Protein AF-E4ZPR1-F1 (afdb_monomer_lite)

Structure (mmCIF, N/CA/C/O backbone):
data_AF-E4ZPR1-F1
#
_entry.id   AF-E4ZPR1-F1
#
loop_
_atom_site.group_PDB
_atom_site.id
_atom_site.type_symbol
_atom_site.label_atom_id
_atom_site.label_alt_id
_atom_site.label_comp_id
_atom_site.label_asym_id
_atom_site.label_entity_id
_atom_site.label_seq_id
_atom_site.pdbx_PDB_ins_code
_atom_site.Cartn_x
_atom_site.Cartn_y
_atom_site.Cartn_z
_atom_site.occupancy
_atom_site.B_iso_or_equiv
_atom_site.auth_seq_id
_atom_site.auth_comp_id
_atom_site.auth_asym_id
_atom_site.auth_atom_id
_atom_site.pdbx_PDB_model_num
ATOM 1 N N . MET A 1 1 ? -24.274 -11.037 11.974 1.00 48.59 1 MET A N 1
ATOM 2 C CA . MET A 1 1 ? -23.109 -10.654 11.158 1.00 48.59 1 MET A CA 1
ATOM 3 C C . MET A 1 1 ? -22.388 -11.946 10.872 1.00 48.59 1 MET A C 1
ATOM 5 O O . MET A 1 1 ? -21.916 -12.555 11.826 1.00 48.59 1 MET A O 1
ATOM 9 N N . ASP A 1 2 ? -22.411 -12.413 9.626 1.00 56.03 2 ASP A N 1
ATOM 10 C CA . ASP A 1 2 ? -21.569 -13.544 9.244 1.00 56.03 2 ASP A CA 1
ATOM 11 C C . ASP A 1 2 ? -20.119 -13.180 9.566 1.00 56.03 2 ASP A C 1
ATOM 13 O O . ASP A 1 2 ? -19.691 -12.041 9.357 1.00 56.03 2 ASP A O 1
ATOM 17 N N . ILE A 1 3 ? -19.396 -14.109 10.183 1.00 76.00 3 ILE A N 1
ATOM 18 C CA . ILE A 1 3 ? -18.006 -13.883 10.569 1.00 76.00 3 ILE A CA 1
ATOM 19 C C . ILE A 1 3 ? -17.211 -13.713 9.272 1.00 76.00 3 ILE A C 1
ATOM 21 O O . ILE A 1 3 ? -17.133 -14.641 8.475 1.00 76.00 3 ILE A O 1
ATOM 25 N N . LEU A 1 4 ? -16.636 -12.529 9.050 1.00 89.38 4 LEU A N 1
ATOM 26 C CA . LEU A 1 4 ? -15.706 -12.283 7.947 1.00 89.38 4 LEU A CA 1
ATOM 27 C C . LEU A 1 4 ? -14.458 -13.153 8.156 1.00 89.38 4 LEU A C 1
ATOM 29 O O . LEU A 1 4 ? -13.728 -12.950 9.126 1.00 89.38 4 LEU A O 1
ATOM 33 N N . THR A 1 5 ? -14.231 -14.121 7.266 1.00 91.19 5 THR A N 1
ATOM 34 C CA . THR A 1 5 ? -13.041 -14.991 7.271 1.00 91.19 5 THR A CA 1
ATOM 35 C C . THR A 1 5 ? -12.118 -14.682 6.091 1.00 91.19 5 THR A C 1
ATOM 37 O O . THR A 1 5 ? -12.513 -14.001 5.139 1.00 91.19 5 THR A O 1
ATOM 40 N N . GLU A 1 6 ? -10.877 -15.180 6.139 1.00 92.62 6 GLU A N 1
ATOM 41 C CA . GLU A 1 6 ? -9.943 -15.071 5.008 1.00 92.62 6 GLU A CA 1
ATOM 42 C C . GLU A 1 6 ? -10.470 -15.798 3.763 1.00 92.62 6 GLU A C 1
ATOM 44 O O . GLU A 1 6 ? -10.290 -15.303 2.652 1.00 92.62 6 GLU A O 1
ATOM 49 N N . GLU A 1 7 ? -11.166 -16.926 3.926 1.00 93.50 7 GLU A N 1
ATOM 50 C CA . GLU A 1 7 ? -11.774 -17.663 2.814 1.00 93.50 7 GLU A CA 1
ATOM 51 C C . GLU A 1 7 ? -12.835 -16.816 2.107 1.00 93.50 7 GLU A C 1
ATOM 53 O O . GLU A 1 7 ? -12.752 -16.631 0.895 1.00 93.50 7 GLU A O 1
ATOM 58 N N . ILE A 1 8 ? -13.762 -16.208 2.858 1.00 92.88 8 ILE A N 1
ATOM 59 C CA . ILE A 1 8 ? -14.806 -15.331 2.300 1.00 92.88 8 ILE A CA 1
ATOM 60 C C . ILE A 1 8 ? -14.182 -14.116 1.605 1.00 92.88 8 ILE A C 1
ATOM 62 O O . ILE A 1 8 ? -14.634 -13.699 0.536 1.00 92.88 8 ILE A O 1
ATOM 66 N N . LEU A 1 9 ? -13.129 -13.543 2.196 1.00 94.81 9 LEU A N 1
ATOM 67 C CA . LEU A 1 9 ? -12.386 -12.433 1.602 1.00 94.81 9 LEU A CA 1
ATOM 68 C C . LEU A 1 9 ? -11.788 -12.825 0.241 1.00 94.81 9 LEU A C 1
ATOM 70 O O . LEU A 1 9 ? -11.868 -12.060 -0.722 1.00 94.81 9 LEU A O 1
ATOM 74 N N . ILE A 1 10 ? -11.190 -14.013 0.166 1.00 96.19 10 ILE A N 1
ATOM 75 C CA . ILE A 1 10 ? -10.574 -14.553 -1.044 1.00 96.19 10 ILE A CA 1
ATOM 76 C C . ILE A 1 10 ? -11.629 -14.885 -2.108 1.00 96.19 10 ILE A C 1
ATOM 78 O O . ILE A 1 10 ? -11.446 -14.518 -3.267 1.00 96.19 10 ILE A O 1
ATOM 82 N N . GLU A 1 11 ? -12.730 -15.532 -1.730 1.00 96.31 11 GLU A N 1
ATOM 83 C CA . GLU A 1 11 ? -13.831 -15.868 -2.640 1.00 96.31 11 GLU A CA 1
ATOM 84 C C . GLU A 1 11 ? -14.460 -14.608 -3.239 1.00 96.31 11 GLU A C 1
ATOM 86 O O . GLU A 1 11 ? -14.639 -14.516 -4.455 1.00 96.31 11 GLU A O 1
ATOM 91 N N . ARG A 1 12 ? -14.722 -13.592 -2.405 1.00 96.06 12 ARG A N 1
ATOM 92 C CA . ARG A 1 12 ? -15.225 -12.294 -2.869 1.00 96.06 12 ARG A CA 1
ATOM 93 C C . ARG A 1 12 ? -14.244 -11.627 -3.827 1.00 96.06 12 ARG A C 1
ATOM 95 O O . ARG A 1 12 ? -14.665 -11.079 -4.843 1.00 96.06 12 ARG A O 1
ATOM 102 N N . PHE A 1 13 ? -12.950 -11.660 -3.512 1.00 97.06 13 PHE A N 1
ATOM 103 C CA . PHE A 1 13 ? -11.918 -11.121 -4.391 1.00 97.06 13 PHE A CA 1
ATOM 104 C C . PHE A 1 13 ? -11.925 -11.815 -5.756 1.00 97.06 13 PHE A C 1
ATOM 106 O O . PHE A 1 13 ? -11.981 -11.134 -6.776 1.00 97.06 13 PHE A O 1
ATOM 113 N N . ASP A 1 14 ? -11.916 -13.148 -5.784 1.00 96.62 14 ASP A N 1
ATOM 114 C CA . ASP A 1 14 ? -11.909 -13.917 -7.031 1.00 96.62 14 ASP A CA 1
ATOM 115 C C . ASP A 1 14 ? -13.147 -13.659 -7.875 1.00 96.62 14 ASP A C 1
ATOM 117 O O . ASP A 1 14 ? -13.037 -13.477 -9.089 1.00 96.62 14 ASP A O 1
ATOM 121 N N . GLN A 1 15 ? -14.312 -13.588 -7.231 1.00 96.19 15 GLN A N 1
ATOM 122 C CA . GLN A 1 15 ? -15.552 -13.231 -7.897 1.00 96.19 15 GLN A CA 1
ATOM 123 C C . GLN A 1 15 ? -15.416 -11.867 -8.587 1.00 96.19 15 GLN A C 1
ATOM 125 O O . GLN A 1 15 ? -15.619 -11.765 -9.796 1.00 96.19 15 GLN A O 1
ATOM 130 N N . LEU A 1 16 ? -15.007 -10.831 -7.851 1.00 94.50 16 LEU A N 1
ATOM 131 C CA . LEU A 1 16 ? -14.889 -9.473 -8.387 1.00 94.50 16 LEU A CA 1
ATOM 132 C C . LEU A 1 16 ? -13.783 -9.334 -9.444 1.00 94.50 16 LEU A C 1
ATOM 134 O O . LEU A 1 16 ? -13.902 -8.497 -10.338 1.00 94.50 16 LEU A O 1
ATOM 138 N N . VAL A 1 17 ? -12.730 -10.152 -9.390 1.00 91.81 17 VAL A N 1
ATOM 139 C CA . VAL A 1 17 ? -11.742 -10.253 -10.477 1.00 91.81 17 VAL A CA 1
ATOM 140 C C . VAL A 1 17 ? -12.362 -10.910 -11.711 1.00 91.81 17 VAL A C 1
ATOM 142 O O . VAL A 1 17 ? -12.207 -10.388 -12.814 1.00 91.81 17 VAL A O 1
ATOM 145 N N . SER A 1 18 ? -13.094 -12.018 -11.547 1.00 92.00 18 SER A N 1
ATOM 146 C CA . SER A 1 18 ? -13.726 -12.741 -12.663 1.00 92.00 18 SER A CA 1
ATOM 147 C C . SER A 1 18 ? -14.781 -11.903 -13.393 1.00 92.00 18 SER A C 1
ATOM 149 O O . SER A 1 18 ? -14.919 -11.993 -14.611 1.00 92.00 18 SER A O 1
ATOM 151 N N . GLU A 1 19 ? -15.464 -11.023 -12.661 1.00 89.38 19 GLU A N 1
ATOM 152 C CA . GLU A 1 19 ? -16.445 -10.077 -13.193 1.00 89.38 19 GLU A CA 1
ATOM 153 C C . GLU A 1 19 ? -15.795 -8.798 -13.759 1.00 89.38 19 GLU A C 1
ATOM 155 O O . GLU A 1 19 ? -16.465 -7.967 -14.371 1.00 89.38 19 GLU A O 1
ATOM 160 N N . GLY A 1 20 ? -14.479 -8.627 -13.593 1.00 82.81 20 GLY A N 1
ATOM 161 C CA . GLY A 1 20 ? -13.730 -7.467 -14.078 1.00 82.81 20 GLY A CA 1
ATOM 162 C C . GLY A 1 20 ? -13.925 -6.187 -13.263 1.00 82.81 20 GLY A C 1
ATOM 163 O O . GLY A 1 20 ? -13.551 -5.114 -13.733 1.00 82.81 20 GLY A O 1
ATOM 164 N N . VAL A 1 21 ? -14.485 -6.285 -12.055 1.00 87.38 21 VAL A N 1
ATOM 165 C CA . VAL A 1 21 ? -14.591 -5.164 -11.112 1.00 87.38 21 VAL A CA 1
ATOM 166 C C . VAL A 1 21 ? -13.200 -4.803 -10.594 1.00 87.38 21 VAL A C 1
ATOM 168 O O . VAL A 1 21 ? -12.778 -3.653 -10.713 1.00 87.38 21 VAL A O 1
ATOM 171 N N . ILE A 1 22 ? -12.465 -5.788 -10.061 1.00 89.56 22 ILE A N 1
ATOM 172 C CA . ILE A 1 22 ? -11.096 -5.605 -9.561 1.00 89.56 22 ILE A CA 1
ATOM 173 C C . ILE A 1 22 ? -10.097 -5.791 -10.698 1.00 89.56 22 ILE A C 1
ATOM 175 O O . ILE A 1 22 ? -10.089 -6.809 -11.390 1.00 89.56 22 ILE A O 1
ATOM 179 N N . ILE A 1 23 ? -9.185 -4.831 -10.828 1.00 86.12 23 ILE A N 1
ATOM 180 C CA . ILE A 1 23 ? -8.051 -4.917 -11.741 1.00 86.12 23 ILE A CA 1
ATOM 181 C C . ILE A 1 23 ? -6.940 -5.692 -11.038 1.00 86.12 23 ILE A C 1
ATOM 183 O O . ILE A 1 23 ? -6.290 -5.194 -10.115 1.00 86.12 23 ILE A O 1
ATOM 187 N N . TYR A 1 24 ? -6.735 -6.922 -11.493 1.00 87.12 24 TYR A N 1
ATOM 188 C CA . TYR A 1 24 ? -5.696 -7.831 -11.033 1.00 87.12 24 TYR A CA 1
ATOM 189 C C . TYR A 1 24 ? -5.194 -8.650 -12.222 1.00 87.12 24 TYR A C 1
ATOM 191 O O . TYR A 1 24 ? -5.977 -9.052 -13.079 1.00 87.12 24 TYR A O 1
ATOM 199 N N . GLY A 1 25 ? -3.886 -8.887 -12.295 1.00 82.00 25 GLY A N 1
ATOM 200 C CA . GLY A 1 25 ? -3.286 -9.586 -13.425 1.00 82.00 25 GLY A CA 1
ATOM 201 C C . GLY A 1 25 ? -1.960 -10.253 -13.073 1.00 82.00 25 GLY A C 1
ATOM 202 O O . GLY A 1 25 ? -1.404 -10.006 -11.999 1.00 82.00 25 GLY A O 1
ATOM 203 N N . PRO A 1 26 ? -1.447 -11.113 -13.968 1.00 81.81 26 PRO A N 1
ATOM 204 C CA . PRO A 1 26 ? -0.167 -11.773 -13.768 1.00 81.81 26 PRO A CA 1
ATOM 205 C C . PRO A 1 26 ? 0.981 -10.758 -13.750 1.00 81.81 26 PRO A C 1
ATOM 207 O O . PRO A 1 26 ? 0.931 -9.713 -14.402 1.00 81.81 26 PRO A O 1
ATOM 210 N N . HIS A 1 27 ? 2.057 -11.105 -13.044 1.00 83.25 27 HIS A N 1
ATOM 211 C CA . HIS A 1 27 ? 3.259 -10.283 -12.969 1.00 83.25 27 HIS A CA 1
ATOM 212 C C . HIS A 1 27 ? 4.537 -11.094 -13.160 1.00 83.25 27 HIS A C 1
ATOM 214 O O . HIS A 1 27 ? 4.665 -12.233 -12.708 1.00 83.25 27 HIS A O 1
ATOM 220 N N . ASP A 1 28 ? 5.531 -10.452 -13.765 1.00 78.62 28 ASP A N 1
ATOM 221 C CA . ASP A 1 28 ? 6.906 -10.942 -13.780 1.00 78.62 28 ASP A CA 1
ATOM 222 C C . ASP A 1 28 ? 7.637 -10.477 -12.519 1.00 78.62 28 ASP A C 1
ATOM 224 O O . ASP A 1 28 ? 7.356 -9.408 -11.980 1.00 78.62 28 ASP A O 1
ATOM 228 N N . THR A 1 29 ? 8.629 -11.244 -12.066 1.00 82.62 29 THR A N 1
ATOM 229 C CA . THR A 1 2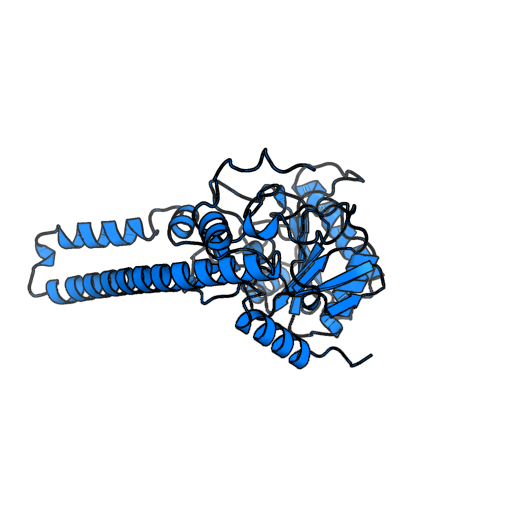9 ? 9.489 -10.860 -10.935 1.00 82.62 29 THR A CA 1
ATOM 230 C C . THR A 1 29 ? 10.942 -10.776 -11.379 1.00 82.62 29 THR A C 1
ATOM 232 O O . THR A 1 29 ? 11.463 -11.697 -12.009 1.00 82.62 29 THR A O 1
ATOM 235 N N . ILE A 1 30 ? 11.607 -9.678 -11.028 1.00 81.31 30 ILE A N 1
ATOM 236 C CA . ILE A 1 30 ? 13.024 -9.437 -11.287 1.00 81.31 30 ILE A CA 1
ATOM 237 C C . ILE A 1 30 ? 13.707 -9.144 -9.949 1.00 81.31 30 ILE A C 1
ATOM 239 O O . ILE A 1 30 ? 13.424 -8.109 -9.343 1.00 81.31 30 ILE A O 1
ATOM 243 N N . PRO A 1 31 ? 14.603 -10.020 -9.467 1.00 80.19 31 PRO A N 1
ATOM 244 C CA . PRO A 1 31 ? 15.417 -9.701 -8.304 1.00 80.19 31 PRO A CA 1
ATOM 245 C C . PRO A 1 31 ? 16.413 -8.587 -8.647 1.00 80.19 31 PRO A C 1
ATOM 247 O O . PRO A 1 31 ? 17.000 -8.585 -9.732 1.00 80.19 31 PRO A O 1
ATOM 250 N N . ILE A 1 32 ? 16.615 -7.660 -7.713 1.00 77.00 32 ILE A N 1
ATOM 251 C CA . ILE A 1 32 ? 17.613 -6.594 -7.804 1.00 77.00 32 ILE A CA 1
ATOM 252 C C . ILE A 1 32 ? 18.634 -6.756 -6.681 1.00 77.00 32 ILE A C 1
ATOM 254 O O . ILE A 1 32 ? 18.286 -6.976 -5.525 1.00 77.00 32 ILE A O 1
ATOM 258 N N . GLU A 1 33 ? 19.911 -6.622 -7.036 1.00 71.12 33 GLU A N 1
ATOM 259 C CA . GLU A 1 33 ? 20.989 -6.463 -6.064 1.00 71.12 33 GLU A CA 1
ATOM 260 C C . GLU A 1 33 ? 20.990 -5.004 -5.590 1.00 71.12 33 GLU A C 1
ATOM 262 O O . GLU A 1 33 ? 21.165 -4.088 -6.395 1.00 71.12 33 GLU A O 1
ATOM 267 N N . ALA A 1 34 ? 20.728 -4.790 -4.300 1.00 78.31 34 ALA A N 1
ATOM 268 C CA . ALA A 1 34 ? 20.630 -3.468 -3.692 1.00 78.31 34 ALA A CA 1
ATOM 269 C C . ALA A 1 34 ? 21.562 -3.353 -2.477 1.00 78.31 34 ALA A C 1
ATOM 271 O O . ALA A 1 34 ? 21.112 -3.147 -1.350 1.00 78.31 34 ALA A O 1
ATOM 272 N N . ARG A 1 35 ? 22.875 -3.506 -2.697 1.00 77.75 35 ARG A N 1
ATOM 273 C CA . ARG A 1 35 ? 23.908 -3.496 -1.641 1.00 77.75 35 ARG A CA 1
ATOM 274 C C . ARG A 1 35 ? 23.603 -4.506 -0.528 1.00 77.75 35 ARG A C 1
ATOM 276 O O . ARG A 1 35 ? 23.697 -4.193 0.657 1.00 77.75 35 ARG A O 1
ATOM 283 N N . GLY A 1 36 ? 23.182 -5.704 -0.926 1.00 80.56 36 GLY A N 1
ATOM 284 C CA . GLY A 1 36 ? 22.772 -6.779 -0.017 1.00 80.56 36 GLY A CA 1
ATOM 285 C C . GLY A 1 36 ? 21.367 -6.652 0.589 1.00 80.56 36 GLY A C 1
ATOM 286 O O . GLY A 1 36 ? 20.955 -7.559 1.307 1.00 80.56 36 GLY A O 1
ATOM 287 N N . TYR A 1 37 ? 20.609 -5.587 0.304 1.00 90.25 37 TYR A N 1
ATOM 288 C CA . TYR A 1 37 ? 19.206 -5.490 0.714 1.00 90.25 37 TYR A CA 1
ATOM 289 C C . TYR A 1 37 ? 18.302 -6.320 -0.220 1.00 90.25 37 TYR A C 1
ATOM 291 O O . TYR A 1 37 ? 18.397 -6.150 -1.441 1.00 90.25 37 TYR A O 1
ATOM 299 N N . PRO A 1 38 ? 17.414 -7.195 0.298 1.00 91.81 38 PRO A N 1
ATOM 300 C CA . PRO A 1 38 ? 16.491 -7.963 -0.535 1.00 91.81 38 PRO A CA 1
ATOM 301 C C . PRO A 1 38 ? 15.484 -7.046 -1.233 1.00 91.81 38 PRO A C 1
ATOM 303 O O . PRO A 1 38 ? 14.599 -6.474 -0.596 1.00 91.81 38 PRO A O 1
ATOM 306 N N . LEU A 1 39 ? 15.617 -6.906 -2.551 1.00 89.75 39 LEU A N 1
ATOM 307 C CA . LEU A 1 39 ? 14.732 -6.089 -3.371 1.00 89.75 39 LEU A CA 1
ATOM 308 C C . LEU A 1 39 ? 14.273 -6.872 -4.599 1.00 89.75 39 LEU A C 1
ATOM 310 O O . LEU A 1 39 ? 15.067 -7.489 -5.311 1.00 89.75 39 LEU A O 1
ATOM 314 N N . THR A 1 40 ? 12.979 -6.800 -4.883 1.00 89.88 40 THR A N 1
ATOM 315 C CA . THR A 1 40 ? 12.386 -7.319 -6.113 1.00 89.88 40 THR A CA 1
ATOM 316 C C . THR A 1 40 ? 11.593 -6.229 -6.813 1.00 89.88 40 THR A C 1
ATOM 318 O O . THR A 1 40 ? 10.867 -5.465 -6.174 1.00 89.88 40 THR A O 1
ATOM 321 N N . LEU A 1 41 ? 11.722 -6.174 -8.138 1.00 87.19 41 LEU A N 1
ATOM 322 C CA . LEU A 1 41 ? 10.772 -5.475 -8.990 1.00 87.19 41 LEU A CA 1
ATOM 323 C C . LEU A 1 41 ? 9.757 -6.478 -9.513 1.00 87.19 41 LEU A C 1
ATOM 325 O O . LEU A 1 41 ? 10.122 -7.505 -10.090 1.00 87.19 41 LEU A O 1
ATOM 329 N N . ARG A 1 42 ? 8.483 -6.158 -9.350 1.00 87.50 42 ARG A N 1
ATOM 330 C CA . ARG A 1 42 ? 7.380 -6.891 -9.948 1.00 87.50 42 ARG A CA 1
ATOM 331 C C . ARG A 1 42 ? 6.773 -6.059 -11.055 1.00 87.50 42 ARG A C 1
ATOM 333 O O . ARG A 1 42 ? 6.334 -4.936 -10.823 1.00 87.50 42 ARG A O 1
ATOM 340 N N . ILE A 1 43 ? 6.778 -6.605 -12.261 1.00 81.44 43 ILE A N 1
ATOM 341 C CA . ILE A 1 43 ? 6.206 -5.941 -13.425 1.00 81.44 43 ILE A CA 1
ATOM 342 C C . ILE A 1 43 ? 4.788 -6.459 -13.575 1.00 81.44 43 ILE A C 1
ATOM 344 O O . ILE A 1 43 ? 4.601 -7.618 -13.938 1.00 81.44 43 ILE A O 1
ATOM 348 N N . CYS A 1 44 ? 3.816 -5.607 -13.283 1.00 82.44 44 CYS A N 1
ATOM 349 C CA . CYS A 1 44 ? 2.399 -5.900 -13.411 1.00 82.44 44 CYS A CA 1
ATOM 350 C C . CYS A 1 44 ? 1.788 -4.921 -14.419 1.00 82.44 44 CYS A C 1
ATOM 352 O O . CYS A 1 44 ? 1.467 -3.792 -14.042 1.00 82.44 44 CYS A O 1
ATOM 354 N N . PRO A 1 45 ? 1.622 -5.329 -15.691 1.00 73.25 45 PRO A N 1
ATOM 355 C CA . PRO A 1 45 ? 1.007 -4.493 -16.721 1.00 73.25 45 PRO A CA 1
ATOM 356 C C . PRO A 1 45 ? -0.384 -3.977 -16.340 1.00 73.25 45 PRO A C 1
ATOM 358 O O . PRO A 1 45 ? -0.747 -2.874 -16.734 1.00 73.25 45 PRO A O 1
ATOM 361 N N . ALA A 1 46 ? -1.115 -4.707 -15.485 1.00 73.44 46 ALA A N 1
ATOM 362 C CA . ALA A 1 46 ? -2.411 -4.283 -14.951 1.00 73.44 46 ALA A CA 1
ATOM 363 C C . ALA A 1 46 ? -2.388 -2.994 -14.149 1.00 73.44 46 ALA A C 1
ATOM 365 O O . ALA A 1 46 ? -3.422 -2.361 -13.969 1.00 73.44 46 ALA A O 1
ATOM 366 N N . LEU A 1 47 ? -1.209 -2.556 -13.727 1.00 71.19 47 LEU A N 1
ATOM 367 C CA . LEU A 1 47 ? -1.072 -1.262 -13.101 1.00 71.19 47 LEU A CA 1
ATOM 368 C C . LEU A 1 47 ? -1.115 -0.103 -14.093 1.00 71.19 47 LEU A C 1
ATOM 370 O O . LEU A 1 47 ? -1.397 0.991 -13.640 1.00 71.19 47 LEU A O 1
ATOM 374 N N . ALA A 1 48 ? -0.917 -0.304 -15.400 1.00 69.62 48 ALA A N 1
ATOM 375 C CA . ALA A 1 48 ? -0.935 0.789 -16.379 1.00 69.62 48 ALA A CA 1
ATOM 376 C C . ALA A 1 48 ? -2.283 1.537 -16.441 1.00 69.62 48 ALA A C 1
ATOM 378 O O . ALA A 1 48 ? -2.320 2.714 -16.781 1.00 69.62 48 ALA A O 1
ATOM 379 N N . THR A 1 49 ? -3.390 0.879 -16.081 1.00 66.94 49 THR A N 1
ATOM 380 C CA . THR A 1 49 ? -4.726 1.500 -15.994 1.00 66.94 49 THR A CA 1
ATOM 381 C C . THR A 1 49 ? -4.934 2.308 -14.716 1.00 66.94 49 THR A C 1
ATOM 383 O O . THR A 1 49 ? -5.939 3.015 -14.576 1.00 66.94 49 THR A O 1
ATOM 386 N N . LYS A 1 50 ? -4.007 2.201 -13.757 1.00 68.00 50 LYS A N 1
ATOM 387 C CA . LYS A 1 50 ? -4.062 2.919 -12.493 1.00 68.00 50 LYS A CA 1
ATOM 388 C C . LYS A 1 50 ? -3.595 4.362 -12.696 1.00 68.00 50 LYS A C 1
ATOM 390 O O . LYS A 1 50 ? -2.496 4.585 -13.196 1.00 68.00 50 LYS A O 1
ATOM 395 N N . PRO A 1 51 ? -4.331 5.358 -12.179 1.00 66.50 51 PRO A N 1
ATOM 396 C CA . PRO A 1 51 ? -3.804 6.712 -12.078 1.00 66.50 51 PRO A CA 1
ATOM 397 C C . PRO A 1 51 ? -2.668 6.725 -11.049 1.00 66.50 51 PRO A C 1
ATOM 399 O O . PRO A 1 51 ? -2.885 6.496 -9.855 1.00 66.50 51 PRO A O 1
ATOM 402 N N . HIS A 1 52 ? -1.438 6.901 -11.527 1.00 58.44 52 HIS A N 1
ATOM 403 C CA . HIS A 1 52 ? -0.225 6.670 -10.739 1.00 58.44 52 HIS A CA 1
ATOM 404 C C . HIS A 1 52 ? 0.218 7.858 -9.878 1.00 58.44 52 HIS A C 1
ATOM 406 O O . HIS A 1 52 ? 1.033 7.669 -8.973 1.00 58.44 52 HIS A O 1
ATOM 412 N N . THR A 1 53 ? -0.304 9.055 -10.135 1.00 60.88 53 THR A N 1
ATOM 413 C CA . THR A 1 53 ? 0.036 10.287 -9.414 1.00 60.88 53 THR A CA 1
ATOM 414 C C . THR A 1 53 ? -1.182 10.875 -8.709 1.00 60.88 53 THR A C 1
ATOM 416 O O . THR A 1 53 ? -2.332 10.609 -9.069 1.00 60.88 53 THR A O 1
ATOM 419 N N . ILE A 1 54 ? -0.934 11.685 -7.679 1.00 57.25 54 ILE A N 1
ATOM 420 C CA . ILE A 1 54 ? -1.991 12.446 -7.010 1.00 57.25 54 ILE A CA 1
ATOM 421 C C . ILE A 1 54 ? -2.635 13.388 -8.029 1.00 57.25 54 ILE A C 1
ATOM 423 O O . ILE A 1 54 ? -1.947 14.034 -8.815 1.00 57.25 54 ILE A O 1
ATOM 427 N N . GLY A 1 55 ? -3.965 13.438 -8.031 1.00 56.59 55 GLY A N 1
ATOM 428 C CA . GLY A 1 55 ? -4.730 14.228 -8.995 1.00 56.59 55 GLY A CA 1
ATOM 429 C C . GLY A 1 55 ? -4.873 13.578 -10.372 1.00 56.59 55 GLY A C 1
ATOM 430 O O . GLY A 1 55 ? -5.754 13.992 -11.122 1.00 56.59 55 GLY A O 1
ATOM 431 N N . ALA A 1 56 ? -4.111 12.523 -10.695 1.00 59.62 56 ALA A N 1
ATOM 432 C CA . ALA A 1 56 ? -4.387 11.750 -11.897 1.00 59.62 56 ALA A CA 1
ATOM 433 C C . ALA A 1 56 ? -5.737 11.040 -11.762 1.00 59.62 56 ALA A C 1
ATOM 435 O O . ALA A 1 56 ? -6.080 10.428 -10.735 1.00 59.62 56 ALA A O 1
ATOM 436 N N . SER A 1 57 ? -6.495 11.109 -12.844 1.00 59.66 57 SER A N 1
ATOM 437 C CA . SER A 1 57 ? -7.783 10.457 -12.997 1.00 59.66 57 SER A CA 1
ATOM 438 C C . SER A 1 57 ? -7.707 9.515 -14.191 1.00 59.66 57 SER A C 1
ATOM 440 O O . SER A 1 57 ? -6.880 9.700 -15.075 1.00 59.66 57 SER A O 1
ATOM 442 N N . ASN A 1 58 ? -8.526 8.472 -14.178 1.00 64.12 58 ASN A N 1
ATOM 443 C CA . ASN A 1 58 ? -8.748 7.646 -15.354 1.00 64.12 58 ASN A CA 1
ATOM 444 C C . ASN A 1 58 ? -10.198 7.931 -15.786 1.00 64.12 58 ASN A C 1
ATOM 446 O O . ASN A 1 58 ? -11.088 7.780 -14.935 1.00 64.12 58 ASN A O 1
ATOM 450 N N . PRO A 1 59 ? -10.432 8.380 -17.036 1.00 64.44 59 PRO A N 1
ATOM 451 C CA . PRO A 1 59 ? -11.760 8.738 -17.539 1.00 64.44 59 PRO A CA 1
ATOM 452 C C . PRO A 1 59 ? -12.827 7.668 -17.283 1.00 64.44 59 PRO A C 1
ATOM 454 O O . PRO A 1 59 ? -13.967 8.002 -16.962 1.00 64.44 59 PRO A O 1
ATOM 457 N N . ALA A 1 60 ? -12.442 6.385 -17.290 1.00 64.44 60 ALA A N 1
ATOM 458 C CA . ALA A 1 60 ? -13.339 5.261 -17.018 1.00 64.44 60 ALA A CA 1
ATOM 459 C C . ALA A 1 60 ? -14.029 5.329 -15.641 1.00 64.44 60 ALA A C 1
ATOM 461 O O . ALA A 1 60 ? -15.073 4.713 -15.445 1.00 64.44 60 ALA A O 1
ATOM 462 N N . PHE A 1 61 ? -13.476 6.086 -14.686 1.00 67.44 61 PHE A N 1
ATOM 463 C CA . PHE A 1 61 ? -14.014 6.216 -13.329 1.00 67.44 61 PHE A CA 1
ATOM 464 C C . PHE A 1 61 ? -14.592 7.600 -13.021 1.00 67.44 61 PHE A C 1
ATOM 466 O O . PHE A 1 61 ? -15.037 7.822 -11.900 1.00 67.44 61 PHE A O 1
ATOM 473 N N . HIS A 1 62 ? -14.622 8.545 -13.968 1.00 68.94 62 HIS A N 1
ATOM 474 C CA . HIS A 1 62 ? -15.145 9.899 -13.702 1.00 68.94 62 HIS A CA 1
ATOM 475 C C . HIS A 1 62 ? -16.619 9.906 -13.295 1.00 68.94 62 HIS A C 1
ATOM 477 O O . HIS A 1 62 ? -17.035 10.746 -12.502 1.00 68.94 62 HIS A O 1
ATOM 483 N N . HIS A 1 63 ? -17.389 8.950 -13.809 1.00 70.56 63 HIS A N 1
ATOM 484 C CA . HIS A 1 63 ? -18.798 8.767 -13.469 1.00 70.56 63 HIS A CA 1
ATOM 485 C C . HIS A 1 63 ? -19.014 7.843 -12.262 1.00 70.56 63 HIS A C 1
ATOM 487 O O . HIS A 1 63 ? -20.143 7.697 -11.800 1.00 70.56 63 HIS A O 1
ATOM 493 N N . ALA A 1 64 ? -17.954 7.218 -11.738 1.00 78.62 64 ALA A N 1
ATOM 494 C CA . ALA A 1 64 ? -18.061 6.334 -10.588 1.00 78.62 64 ALA A CA 1
ATOM 495 C C . ALA A 1 64 ? -18.340 7.141 -9.318 1.00 78.62 64 ALA A C 1
ATOM 497 O O . ALA A 1 64 ? -17.835 8.256 -9.136 1.00 78.62 64 ALA A O 1
ATOM 498 N N . ARG A 1 65 ? -19.099 6.549 -8.389 1.00 87.69 65 ARG A N 1
ATOM 499 C CA . ARG A 1 65 ? -19.324 7.152 -7.075 1.00 87.69 65 ARG A CA 1
ATOM 500 C C . ARG A 1 65 ? -17.976 7.386 -6.391 1.00 87.69 65 ARG A C 1
ATOM 502 O O . ARG A 1 65 ? -17.123 6.500 -6.329 1.00 87.69 65 ARG A O 1
ATOM 509 N N . LYS A 1 66 ? -17.776 8.579 -5.835 1.00 90.19 66 LYS A N 1
ATOM 510 C CA . LYS A 1 66 ? -16.663 8.827 -4.910 1.00 90.19 66 LYS A CA 1
ATOM 511 C C . LYS A 1 66 ? -16.922 8.136 -3.579 1.00 90.19 66 LYS A C 1
ATOM 513 O O . LYS A 1 66 ? -18.066 8.059 -3.136 1.00 90.19 66 LYS A O 1
ATOM 518 N N . TRP A 1 67 ? -15.861 7.719 -2.892 1.00 93.19 67 TRP A N 1
ATOM 519 C CA . TRP A 1 67 ? -15.986 7.082 -1.575 1.00 93.19 67 TRP A CA 1
ATOM 520 C C . TRP A 1 67 ? -16.757 7.954 -0.573 1.00 93.19 67 TRP A C 1
ATOM 522 O O . TRP A 1 67 ? -17.588 7.466 0.185 1.00 93.19 67 TRP A O 1
ATOM 532 N N . GLY A 1 68 ? -16.539 9.268 -0.650 1.00 93.88 68 GLY A N 1
ATOM 533 C CA . GLY A 1 68 ? -17.303 10.297 0.046 1.00 93.88 68 GLY A CA 1
ATOM 534 C C . GLY A 1 68 ? -17.046 11.681 -0.564 1.00 93.88 68 GLY A C 1
ATOM 535 O O . GLY A 1 68 ? -16.204 11.806 -1.460 1.00 93.88 68 GLY A O 1
ATOM 536 N N . PRO A 1 69 ? -17.739 12.731 -0.093 1.00 93.44 69 PRO A N 1
ATOM 537 C CA . PRO A 1 69 ? -17.684 14.072 -0.686 1.00 93.44 69 PRO A CA 1
ATOM 538 C C . PRO A 1 69 ? -16.278 14.691 -0.693 1.00 93.44 69 PRO A C 1
ATOM 540 O O . PRO A 1 69 ? -15.933 15.415 -1.624 1.00 93.44 69 PRO A O 1
ATOM 543 N N . GLY A 1 70 ? -15.446 14.378 0.303 1.00 94.31 70 GLY A N 1
ATOM 544 C CA . GLY A 1 70 ? -14.068 14.859 0.398 1.00 94.31 70 GLY A CA 1
ATOM 545 C C . GLY A 1 70 ? -13.026 13.956 -0.265 1.00 94.31 70 GLY A C 1
ATOM 546 O O . GLY A 1 70 ? -11.833 14.249 -0.147 1.00 94.31 70 GLY A O 1
ATOM 547 N N . SER A 1 71 ? -13.446 12.861 -0.912 1.00 94.56 71 SER A N 1
ATOM 548 C CA . SER A 1 71 ? -12.557 11.792 -1.369 1.00 94.56 71 SER A CA 1
ATOM 549 C C . SER A 1 71 ? -12.083 11.955 -2.817 1.00 94.56 71 SER A C 1
ATOM 551 O O . SER A 1 71 ? -12.829 12.380 -3.702 1.00 94.56 71 SER A O 1
ATOM 553 N N . ASP A 1 72 ? -10.842 11.543 -3.072 1.00 90.62 72 ASP A N 1
ATOM 554 C CA . ASP A 1 72 ? -10.275 11.297 -4.403 1.00 90.62 72 ASP A CA 1
ATOM 555 C C . ASP A 1 72 ? -10.237 9.798 -4.767 1.00 90.62 72 ASP A C 1
ATOM 557 O O . ASP A 1 72 ? -9.688 9.419 -5.803 1.00 90.62 72 ASP A O 1
ATOM 561 N N . LEU A 1 73 ? -10.809 8.942 -3.914 1.00 91.00 73 LEU A N 1
ATOM 562 C CA . LEU A 1 73 ? -11.017 7.522 -4.176 1.00 91.00 73 LEU A CA 1
ATOM 563 C C . LEU A 1 73 ? -12.385 7.298 -4.824 1.00 91.00 73 LEU A C 1
ATOM 565 O O . LEU A 1 73 ? -13.390 7.880 -4.409 1.00 91.00 73 LEU A O 1
ATOM 569 N N . PHE A 1 74 ? -12.417 6.400 -5.804 1.00 88.12 74 PHE A N 1
ATOM 570 C CA . PHE A 1 74 ? -13.642 5.932 -6.445 1.00 88.12 74 PHE A CA 1
ATOM 571 C C . PHE A 1 74 ? -14.070 4.588 -5.852 1.00 88.12 74 PHE A C 1
ATOM 573 O O . PHE A 1 74 ? -13.227 3.739 -5.558 1.00 88.12 74 PHE A O 1
ATOM 580 N N . CYS A 1 75 ? -15.378 4.403 -5.711 1.00 90.31 75 CYS A N 1
ATOM 581 C CA . CYS A 1 75 ? -16.039 3.153 -5.367 1.00 90.31 75 CYS A CA 1
ATOM 582 C C . CYS A 1 75 ? -17.006 2.819 -6.518 1.00 90.31 75 CYS A C 1
ATOM 584 O O . CYS A 1 75 ? -18.178 3.186 -6.460 1.00 90.31 75 CYS A O 1
ATOM 586 N N . PRO A 1 76 ? -16.511 2.230 -7.623 1.00 87.00 76 PRO A N 1
ATOM 587 C CA . PRO A 1 76 ? -17.351 1.927 -8.784 1.00 87.00 76 PRO A CA 1
ATOM 588 C C . PRO A 1 76 ? -18.356 0.798 -8.521 1.00 87.00 76 PRO A C 1
ATOM 590 O O . PRO A 1 76 ? -19.313 0.662 -9.271 1.00 87.00 76 PRO A O 1
ATOM 593 N N . ASP A 1 77 ? -18.139 -0.005 -7.477 1.00 90.81 77 ASP A N 1
ATOM 594 C CA . ASP A 1 77 ? -19.000 -1.121 -7.100 1.00 90.81 77 ASP A CA 1
ATOM 595 C C . ASP A 1 77 ? -19.019 -1.258 -5.569 1.00 90.81 77 ASP A C 1
ATOM 597 O O . ASP A 1 77 ? -17.971 -1.449 -4.947 1.00 90.81 77 ASP A O 1
ATOM 601 N N . GLU A 1 78 ? -20.204 -1.173 -4.958 1.00 92.50 78 GLU A N 1
ATOM 602 C CA . GLU A 1 78 ? -20.376 -1.261 -3.497 1.00 92.50 78 GLU A CA 1
ATOM 603 C C . GLU A 1 78 ? -19.916 -2.610 -2.929 1.00 92.50 78 GLU A C 1
ATOM 605 O O . GLU A 1 78 ? -19.562 -2.701 -1.757 1.00 92.50 78 GLU A O 1
ATOM 610 N N . ARG A 1 79 ? -19.841 -3.664 -3.756 1.00 94.81 79 ARG A N 1
ATOM 611 C CA . ARG A 1 79 ? -19.354 -4.990 -3.341 1.00 94.81 79 ARG A CA 1
ATOM 612 C C . ARG A 1 79 ? -17.864 -4.999 -3.004 1.00 94.81 79 ARG A C 1
ATOM 614 O O . ARG A 1 79 ? -17.385 -5.988 -2.451 1.00 94.81 79 ARG A O 1
ATOM 621 N N . LEU A 1 80 ? -17.133 -3.928 -3.328 1.00 95.75 80 LEU A N 1
ATOM 622 C CA . LEU A 1 80 ? -15.768 -3.715 -2.851 1.00 95.75 80 LEU A CA 1
ATOM 623 C C . LEU A 1 80 ? -15.724 -3.512 -1.333 1.00 95.75 80 LEU A C 1
ATOM 625 O O . LEU A 1 80 ? -14.727 -3.887 -0.719 1.00 95.75 80 LEU A O 1
ATOM 629 N N . ILE A 1 81 ? -16.770 -2.935 -0.734 1.00 96.69 81 ILE A N 1
ATOM 630 C CA . ILE A 1 81 ? -16.861 -2.678 0.705 1.00 96.69 81 ILE A CA 1
ATOM 631 C C . ILE A 1 81 ? -17.393 -3.934 1.394 1.00 96.69 81 ILE A C 1
ATOM 633 O O . ILE A 1 81 ? -18.493 -4.404 1.116 1.00 96.69 81 ILE A O 1
ATOM 637 N N . LEU A 1 82 ? -16.600 -4.488 2.308 1.00 96.00 82 LEU A N 1
ATOM 638 C CA . LEU A 1 82 ? -16.946 -5.703 3.045 1.00 96.00 82 LEU A CA 1
ATOM 639 C C . LEU A 1 82 ? -17.747 -5.376 4.303 1.00 96.00 82 LEU A C 1
ATOM 641 O O . LEU A 1 82 ? -18.701 -6.073 4.636 1.00 96.00 82 LEU A O 1
ATOM 645 N N . THR A 1 83 ? -17.323 -4.338 5.023 1.00 96.56 83 THR A N 1
ATOM 646 C CA . THR A 1 83 ? -17.963 -3.827 6.240 1.00 96.56 83 THR A CA 1
ATOM 647 C C . THR A 1 83 ? -17.298 -2.508 6.652 1.00 96.56 83 THR A C 1
ATOM 649 O O . THR A 1 83 ? -16.297 -2.108 6.059 1.00 96.56 83 THR A O 1
ATOM 652 N N . THR A 1 84 ? -17.793 -1.868 7.709 1.00 97.38 84 THR A N 1
ATOM 653 C CA . THR A 1 84 ? -17.125 -0.747 8.382 1.00 97.38 84 THR A CA 1
ATOM 654 C C . THR A 1 84 ? -16.564 -1.224 9.724 1.00 97.38 84 THR A C 1
ATOM 656 O O . THR A 1 84 ? -17.301 -1.729 10.571 1.00 97.38 84 THR A O 1
ATOM 659 N N . LEU A 1 85 ? -15.259 -1.054 9.938 1.00 97.00 85 LEU A N 1
ATOM 660 C CA . LEU A 1 85 ? -14.570 -1.396 11.183 1.00 97.00 85 LEU A CA 1
ATOM 661 C C . LEU A 1 85 ? -14.606 -0.213 12.151 1.00 97.00 85 LEU A C 1
ATOM 663 O O . LEU A 1 85 ? -14.290 0.921 11.781 1.00 97.00 85 LEU A O 1
ATOM 667 N N . ASN A 1 86 ? -15.011 -0.483 13.395 1.00 93.06 86 ASN A N 1
ATOM 668 C CA . ASN A 1 86 ? -15.122 0.492 14.490 1.00 93.06 86 ASN A CA 1
ATOM 669 C C . ASN A 1 86 ? -15.904 1.781 14.154 1.00 93.06 86 ASN A C 1
ATOM 671 O O . ASN A 1 86 ? -15.754 2.786 14.840 1.00 93.06 86 ASN A O 1
ATOM 675 N N . GLY A 1 87 ? -16.723 1.784 13.096 1.00 96.44 87 GLY A N 1
ATOM 676 C CA . GLY A 1 87 ? -17.426 2.977 12.606 1.00 96.44 87 GLY A CA 1
ATOM 677 C C . GLY A 1 87 ? -16.528 4.049 11.964 1.00 96.44 87 GLY A C 1
ATOM 678 O O . GLY A 1 87 ? -17.034 5.097 11.562 1.00 96.44 87 GLY A O 1
ATOM 679 N N . THR A 1 88 ? -15.217 3.816 11.848 1.00 98.12 88 THR A N 1
ATOM 680 C CA . THR A 1 88 ? -14.242 4.844 11.437 1.00 98.12 88 THR A CA 1
ATOM 681 C C . THR A 1 88 ? -13.566 4.564 10.106 1.00 98.12 88 THR A C 1
ATOM 683 O O . THR A 1 88 ? -13.091 5.505 9.470 1.00 98.12 88 THR A O 1
ATOM 686 N N . HIS A 1 89 ? -13.532 3.305 9.666 1.00 98.69 89 HIS A N 1
ATOM 687 C CA . HIS A 1 89 ? -12.906 2.901 8.410 1.00 98.69 89 HIS A CA 1
ATOM 688 C C . HIS A 1 89 ? -13.763 1.882 7.677 1.00 98.69 89 HIS A C 1
ATOM 690 O O . HIS A 1 89 ? -14.240 0.926 8.284 1.00 98.69 89 HIS A O 1
ATOM 696 N N . ASP A 1 90 ? -13.895 2.034 6.366 1.00 98.44 90 ASP A N 1
ATOM 697 C CA . ASP A 1 90 ? -14.456 0.968 5.541 1.00 98.44 90 ASP A CA 1
ATOM 698 C C . ASP A 1 90 ? -13.376 -0.081 5.293 1.00 98.44 90 ASP A C 1
ATOM 700 O O . ASP A 1 90 ? -12.277 0.247 4.868 1.00 98.44 90 ASP A O 1
ATOM 704 N N . LEU A 1 91 ? -13.661 -1.353 5.551 1.00 98.25 91 LEU A N 1
ATOM 705 C CA . LEU A 1 91 ? -12.812 -2.461 5.135 1.00 98.25 91 LEU A CA 1
ATOM 706 C C . LEU A 1 91 ? -13.214 -2.853 3.715 1.00 98.25 91 LEU A C 1
ATOM 708 O O . LEU A 1 91 ? -14.305 -3.385 3.510 1.00 98.25 91 LEU A O 1
ATOM 712 N N . ALA A 1 92 ? -12.335 -2.618 2.743 1.00 98.00 92 ALA A N 1
ATOM 713 C CA . ALA A 1 92 ? -12.631 -2.875 1.342 1.00 98.00 92 ALA A CA 1
ATOM 714 C C . ALA A 1 92 ? -11.517 -3.625 0.604 1.00 98.00 92 ALA A C 1
ATOM 716 O O . ALA A 1 92 ? -10.344 -3.606 0.987 1.00 98.00 92 ALA A O 1
ATOM 717 N N . LEU A 1 93 ? -11.890 -4.265 -0.503 1.00 97.94 93 LEU A N 1
ATOM 718 C CA . LEU A 1 93 ? -10.955 -4.760 -1.505 1.00 97.94 93 LEU A CA 1
ATOM 719 C C . LEU A 1 93 ? -10.450 -3.590 -2.354 1.00 97.94 93 LEU A C 1
ATOM 721 O O . LEU A 1 93 ? -11.211 -2.723 -2.781 1.00 97.94 93 LEU A O 1
ATOM 725 N N . ASN A 1 94 ? -9.144 -3.551 -2.602 1.00 96.06 94 ASN A N 1
ATOM 726 C CA . ASN A 1 94 ? -8.546 -2.509 -3.422 1.00 96.06 94 ASN A CA 1
ATOM 727 C C . ASN A 1 94 ? -8.940 -2.692 -4.900 1.00 96.06 94 ASN A C 1
ATOM 729 O O . ASN A 1 94 ? -8.910 -3.794 -5.437 1.00 96.06 94 ASN A O 1
ATOM 733 N N . LEU A 1 95 ? -9.247 -1.598 -5.594 1.00 91.25 95 LEU A N 1
ATOM 734 C CA . LEU A 1 95 ? -9.633 -1.643 -7.007 1.00 91.25 95 LEU A CA 1
ATOM 735 C C . LEU A 1 95 ? -8.470 -2.058 -7.926 1.00 91.25 95 LEU A C 1
ATOM 737 O O . LEU A 1 95 ? -8.668 -2.801 -8.881 1.00 91.25 95 LEU A O 1
ATOM 741 N N . PHE A 1 96 ? -7.252 -1.597 -7.621 1.00 88.50 96 PHE A N 1
ATOM 742 C CA . PHE A 1 96 ? -6.036 -1.882 -8.398 1.00 88.50 96 PHE A CA 1
ATOM 743 C C . PHE A 1 96 ? -5.101 -2.789 -7.601 1.00 88.50 96 PHE A C 1
ATOM 745 O O . PHE A 1 96 ? -4.167 -2.306 -6.947 1.00 88.50 96 PHE A O 1
ATOM 752 N N . CYS A 1 97 ? -5.387 -4.088 -7.603 1.00 90.50 97 CYS A N 1
ATOM 753 C CA . CYS A 1 97 ? -4.708 -5.061 -6.761 1.00 90.50 97 CYS A CA 1
ATOM 754 C C . CYS A 1 97 ? -3.383 -5.532 -7.357 1.00 90.50 97 CYS A C 1
ATOM 756 O O . CYS A 1 97 ? -3.295 -5.913 -8.521 1.00 90.50 97 CYS A O 1
ATOM 758 N N . VAL A 1 98 ? -2.352 -5.582 -6.513 1.00 86.56 98 VAL A N 1
ATOM 759 C CA . VAL A 1 98 ? -1.079 -6.240 -6.844 1.00 86.56 98 VAL A CA 1
ATOM 760 C C . VAL A 1 98 ? -0.931 -7.611 -6.192 1.00 86.56 98 VAL A C 1
ATOM 762 O O . VAL A 1 98 ? -0.204 -8.467 -6.686 1.00 86.56 98 VAL A O 1
ATOM 765 N N . LYS A 1 99 ? -1.653 -7.862 -5.098 1.00 92.25 99 LYS A N 1
ATOM 766 C CA . LYS A 1 99 ? -1.716 -9.172 -4.448 1.00 92.25 99 LYS A CA 1
ATOM 767 C C . LYS A 1 99 ? -3.161 -9.628 -4.313 1.00 92.25 99 LYS A C 1
ATOM 769 O O . LYS A 1 99 ? -4.072 -8.809 -4.267 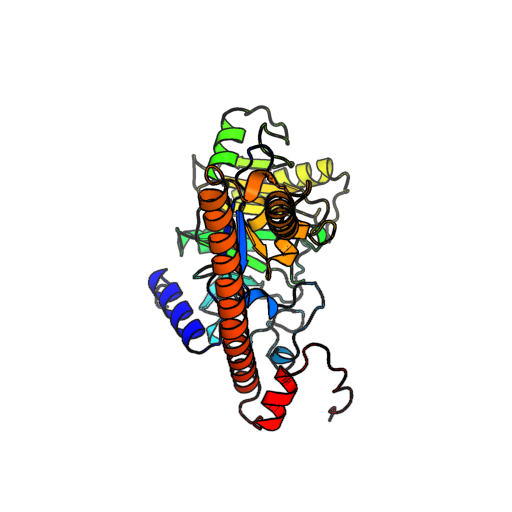1.00 92.25 99 LYS A O 1
ATOM 774 N N . ARG A 1 100 ? -3.327 -10.947 -4.249 1.00 94.69 100 ARG A N 1
ATOM 775 C CA . ARG A 1 100 ? -4.593 -11.633 -4.009 1.00 94.69 100 ARG A CA 1
ATOM 776 C C . ARG A 1 100 ? -4.696 -12.023 -2.527 1.00 94.69 100 ARG A C 1
ATOM 778 O O . ARG A 1 100 ? -3.932 -12.899 -2.117 1.00 94.69 100 ARG A O 1
ATOM 785 N N . PRO A 1 101 ? -5.629 -11.444 -1.755 1.00 96.00 101 PRO A N 1
ATOM 786 C CA . PRO A 1 101 ? -6.303 -10.161 -1.990 1.00 96.00 101 PRO A CA 1
ATOM 787 C C . PRO A 1 101 ? -5.392 -8.979 -1.603 1.00 96.00 101 PRO A C 1
ATOM 789 O O . PRO A 1 101 ? -4.339 -9.169 -1.000 1.00 96.00 101 PRO A O 1
ATOM 792 N N . GLN A 1 102 ? -5.789 -7.747 -1.919 1.00 97.12 102 GLN A N 1
ATOM 793 C CA . GLN A 1 102 ? -5.203 -6.535 -1.340 1.00 97.12 102 GLN A CA 1
ATOM 794 C C . GLN A 1 102 ? -6.327 -5.683 -0.761 1.00 97.12 102 GLN A C 1
ATOM 796 O O . GLN A 1 102 ? -7.323 -5.426 -1.434 1.00 97.12 102 GLN A O 1
ATOM 801 N N . LEU A 1 103 ? -6.139 -5.224 0.473 1.00 98.38 103 LEU A N 1
ATOM 802 C CA . LEU A 1 103 ? -7.112 -4.411 1.191 1.00 98.38 103 LEU A CA 1
ATOM 803 C C . LEU A 1 103 ? -6.821 -2.919 1.034 1.00 98.38 103 LEU A C 1
ATOM 805 O O . LEU A 1 103 ? -5.661 -2.490 0.980 1.00 98.38 103 LEU A O 1
ATOM 809 N N . LEU A 1 104 ? -7.894 -2.138 1.025 1.00 98.31 104 LEU A N 1
ATOM 810 C CA . LEU A 1 104 ? -7.912 -0.689 1.146 1.00 98.31 104 LEU A CA 1
ATOM 811 C C . LEU A 1 104 ? -8.847 -0.343 2.306 1.00 98.31 104 LEU A C 1
ATOM 813 O O . LEU A 1 104 ? -9.990 -0.792 2.313 1.00 98.31 104 LEU A O 1
ATOM 817 N N . LEU A 1 105 ? -8.361 0.428 3.277 1.00 98.62 105 LEU A N 1
ATOM 818 C CA . LEU A 1 105 ? -9.157 0.825 4.433 1.00 98.62 105 LEU A CA 1
ATOM 819 C C . LEU A 1 105 ? -9.215 2.349 4.540 1.00 98.62 105 LEU A C 1
ATOM 821 O O . LEU A 1 105 ? -8.435 2.934 5.296 1.00 98.62 105 LEU A O 1
ATOM 825 N N . PRO A 1 106 ? -10.043 3.016 3.719 1.00 98.50 106 PRO A N 1
ATOM 826 C CA . PRO A 1 106 ? -10.220 4.454 3.805 1.00 98.50 106 PRO A CA 1
ATOM 827 C C . PRO A 1 106 ? -11.030 4.833 5.044 1.00 98.50 106 PRO A C 1
ATOM 829 O O . PRO A 1 106 ? -11.916 4.098 5.480 1.00 98.50 106 PRO A O 1
ATOM 832 N N . THR A 1 107 ? -10.743 6.005 5.599 1.00 98.62 107 THR A N 1
ATOM 833 C CA . THR A 1 107 ? -11.547 6.565 6.688 1.00 98.62 107 THR A CA 1
ATOM 834 C C . THR A 1 107 ? -12.973 6.849 6.209 1.00 98.62 107 THR A C 1
ATOM 836 O O . THR A 1 107 ? -13.174 7.339 5.101 1.00 98.62 107 THR A O 1
ATOM 839 N N . THR A 1 108 ? -13.988 6.623 7.041 1.00 97.81 108 THR A N 1
ATOM 840 C CA . THR A 1 108 ? -15.376 7.004 6.708 1.00 97.81 108 THR A CA 1
ATOM 841 C C . THR A 1 108 ? -15.524 8.528 6.622 1.00 97.81 108 THR A C 1
ATOM 843 O O . THR A 1 108 ? -16.273 9.058 5.797 1.00 97.81 108 THR A O 1
ATOM 846 N N . ASN A 1 109 ? -14.734 9.268 7.409 1.00 97.69 109 ASN A N 1
ATOM 847 C CA . ASN A 1 109 ? -14.567 10.706 7.231 1.00 97.69 109 ASN A CA 1
ATOM 848 C C . ASN A 1 109 ? -13.690 11.011 6.005 1.00 97.69 109 ASN A C 1
ATOM 850 O O . ASN A 1 109 ? -12.480 11.202 6.118 1.00 97.69 109 ASN A O 1
ATOM 854 N N . SER A 1 110 ? -14.338 11.164 4.849 1.00 97.44 110 SER A N 1
ATOM 855 C CA . SER A 1 110 ? -13.679 11.466 3.568 1.00 97.44 110 SER A CA 1
ATOM 856 C C . SER A 1 110 ? -12.842 12.753 3.504 1.00 97.44 110 SER A C 1
ATOM 858 O O . SER A 1 110 ? -12.140 12.976 2.514 1.00 97.44 110 SER A O 1
ATOM 860 N N . TRP A 1 111 ? -12.890 13.605 4.530 1.00 97.38 111 TRP A N 1
ATOM 861 C CA . TRP A 1 111 ? -12.081 14.821 4.622 1.00 97.38 111 TRP A CA 1
ATOM 862 C C . TRP A 1 111 ? -10.732 14.610 5.301 1.00 97.38 111 TRP A C 1
ATOM 864 O O . TRP A 1 111 ? -9.857 15.452 5.108 1.00 97.38 111 TRP A O 1
ATOM 874 N N . LYS A 1 112 ? -10.526 13.489 6.010 1.00 97.56 112 LYS A N 1
ATOM 875 C CA . LYS A 1 112 ? -9.203 13.145 6.541 1.00 97.56 112 LYS A CA 1
ATOM 876 C C . LYS A 1 112 ? -8.213 12.964 5.391 1.00 97.56 112 LYS A C 1
ATOM 878 O O . LYS A 1 112 ? -8.543 12.438 4.316 1.00 97.56 112 LYS A O 1
ATOM 883 N N . ARG A 1 113 ? -6.989 13.433 5.599 1.00 97.62 113 ARG A N 1
ATOM 884 C CA . ARG A 1 113 ? -5.941 13.498 4.588 1.00 97.62 113 ARG A CA 1
ATOM 885 C C . ARG A 1 113 ? -4.799 12.550 4.882 1.00 97.62 113 ARG A C 1
ATOM 887 O O . ARG A 1 113 ? -4.391 12.334 6.014 1.00 97.62 113 ARG A O 1
ATOM 894 N N . GLN A 1 114 ? -4.229 12.031 3.807 1.00 97.31 114 GLN A N 1
ATOM 895 C CA . GLN A 1 114 ? -3.127 11.081 3.837 1.00 97.31 114 GLN A CA 1
ATOM 896 C C . GLN A 1 114 ? -1.820 11.683 4.386 1.00 97.31 114 GLN A C 1
ATOM 898 O O . GLN A 1 114 ? -0.865 10.954 4.619 1.00 97.31 114 GLN A O 1
ATOM 903 N N . HIS A 1 115 ? -1.736 13.006 4.553 1.00 96.25 115 HIS A N 1
ATOM 904 C CA . HIS A 1 115 ? -0.611 13.669 5.219 1.00 96.25 115 HIS A CA 1
ATOM 905 C C . HIS A 1 115 ? -0.805 13.829 6.734 1.00 96.25 115 HIS A C 1
ATOM 907 O O . HIS A 1 115 ? 0.105 14.303 7.407 1.00 96.25 115 HIS A O 1
ATOM 913 N N . GLU A 1 116 ? -1.961 13.445 7.277 1.00 97.50 116 GLU A N 1
ATOM 914 C CA . GLU A 1 116 ? -2.187 13.416 8.720 1.00 97.50 116 GLU A CA 1
ATOM 915 C C . GLU A 1 116 ? -1.462 12.215 9.348 1.00 97.50 116 GLU A C 1
ATOM 917 O O . GLU A 1 116 ? -1.280 11.165 8.718 1.00 97.50 116 GLU A O 1
ATOM 922 N N . ALA A 1 117 ? -1.051 12.351 10.610 1.00 97.38 117 ALA A N 1
ATOM 923 C CA . ALA A 1 117 ? -0.503 11.236 11.380 1.00 97.38 117 ALA A CA 1
ATOM 924 C C . ALA A 1 117 ? -1.569 10.152 11.619 1.00 97.38 117 ALA A C 1
ATOM 926 O O . ALA A 1 117 ? -2.771 10.433 11.599 1.00 97.38 117 ALA A O 1
ATOM 927 N N . LEU A 1 118 ? -1.135 8.915 11.875 1.00 98.31 118 LEU A N 1
ATOM 928 C CA . LEU A 1 118 ? -2.043 7.882 12.375 1.00 98.31 118 LEU A CA 1
ATOM 929 C C . LEU A 1 118 ? -2.507 8.240 13.792 1.00 98.31 118 LEU A C 1
ATOM 931 O O . LEU A 1 118 ? -1.695 8.643 14.624 1.00 98.31 118 LEU A O 1
ATOM 935 N N . ASP A 1 119 ? -3.795 8.079 14.055 1.00 97.69 119 ASP A N 1
ATOM 936 C CA . ASP A 1 119 ? -4.466 8.342 15.320 1.00 97.69 119 ASP A CA 1
ATOM 937 C C . ASP A 1 119 ? -4.916 7.034 16.000 1.00 97.69 119 ASP A C 1
ATOM 939 O O . ASP A 1 119 ? -4.553 5.928 15.593 1.00 97.69 119 ASP A O 1
ATOM 943 N N . MET A 1 120 ? -5.670 7.156 17.093 1.00 98.00 120 MET A N 1
ATOM 944 C CA . MET A 1 120 ? -6.150 6.007 17.864 1.00 98.00 120 MET A CA 1
ATOM 945 C C . MET A 1 120 ? -7.109 5.102 17.078 1.00 98.00 120 MET A C 1
ATOM 947 O O . MET A 1 120 ? -7.075 3.885 17.282 1.00 98.00 120 MET A O 1
ATOM 951 N N . ASP A 1 121 ? -7.928 5.666 16.186 1.00 98.56 121 ASP A N 1
ATOM 952 C CA . ASP A 1 121 ? -8.871 4.896 15.372 1.00 98.56 121 ASP A CA 1
ATOM 953 C C . ASP A 1 121 ? -8.109 4.055 14.347 1.00 98.56 121 ASP A C 1
ATOM 955 O O . ASP A 1 121 ? -8.411 2.873 14.162 1.00 98.56 121 ASP A O 1
ATOM 959 N N . ASP A 1 122 ? -7.068 4.633 13.737 1.00 98.69 122 ASP A N 1
ATOM 960 C CA . ASP A 1 122 ? -6.187 3.910 12.820 1.00 98.69 122 ASP A CA 1
ATOM 961 C C . ASP A 1 122 ? -5.517 2.713 13.519 1.00 98.69 122 ASP A C 1
ATOM 963 O O . ASP A 1 122 ? -5.478 1.610 12.970 1.00 98.69 122 ASP A O 1
ATOM 967 N N . MET A 1 123 ? -5.019 2.895 14.752 1.00 98.50 123 MET A N 1
ATOM 968 C CA . MET A 1 123 ? -4.380 1.808 15.509 1.00 98.50 123 MET A CA 1
ATOM 969 C C . MET A 1 123 ? -5.358 0.684 15.850 1.00 98.50 123 MET A C 1
ATOM 971 O O . MET A 1 123 ? -4.996 -0.492 15.762 1.00 98.50 123 MET A O 1
ATOM 975 N N . ALA A 1 124 ? -6.593 1.027 16.225 1.00 98.38 124 ALA A N 1
ATOM 976 C CA . ALA A 1 124 ? -7.634 0.041 16.493 1.00 98.38 124 ALA A CA 1
ATOM 977 C C . ALA A 1 124 ? -7.950 -0.786 15.239 1.00 98.38 124 ALA A C 1
ATOM 979 O O . ALA A 1 124 ? -7.973 -2.016 15.301 1.00 98.38 124 ALA A O 1
ATOM 980 N N . VAL A 1 125 ? -8.095 -0.124 14.087 1.00 98.50 125 VAL A N 1
ATOM 981 C CA . VAL A 1 125 ? -8.387 -0.781 12.807 1.00 98.50 125 VAL A CA 1
ATOM 982 C C . VAL A 1 125 ? -7.222 -1.637 12.307 1.00 98.50 125 VAL A C 1
ATOM 984 O O . VAL A 1 125 ? -7.461 -2.734 11.801 1.00 98.50 125 VAL A O 1
ATOM 987 N N . ILE A 1 126 ? -5.967 -1.211 12.494 1.00 98.62 126 ILE A N 1
ATOM 988 C CA . ILE A 1 126 ? -4.781 -2.035 12.193 1.00 98.62 126 ILE A CA 1
ATOM 989 C C . ILE A 1 126 ? -4.843 -3.362 12.957 1.00 98.62 126 ILE A C 1
ATOM 991 O O . ILE A 1 126 ? -4.726 -4.431 12.355 1.00 98.62 126 ILE A O 1
ATOM 995 N N . LEU A 1 127 ? -5.044 -3.299 14.277 1.00 97.38 127 LEU A N 1
ATOM 996 C CA . LEU A 1 127 ? -5.044 -4.485 15.134 1.00 97.38 127 LEU A CA 1
ATOM 997 C C . LEU A 1 127 ? -6.253 -5.385 14.871 1.00 97.38 127 LEU A C 1
ATOM 999 O O . LEU A 1 127 ? -6.107 -6.607 14.832 1.00 97.38 127 LEU A O 1
ATOM 1003 N N . GLU A 1 128 ? -7.431 -4.804 14.644 1.00 96.81 128 GLU A N 1
ATOM 1004 C CA . GLU A 1 128 ? -8.629 -5.566 14.300 1.00 96.81 128 GLU A CA 1
ATOM 1005 C C . GLU A 1 128 ? -8.489 -6.273 12.947 1.00 96.81 128 GLU A C 1
ATOM 1007 O O . GLU A 1 128 ? -8.794 -7.461 12.851 1.00 96.81 128 GLU A O 1
ATOM 1012 N N . THR A 1 129 ? -7.957 -5.590 11.929 1.00 97.19 129 THR A N 1
ATOM 1013 C CA . THR A 1 129 ? -7.740 -6.181 10.599 1.00 97.19 129 THR A CA 1
ATOM 1014 C C . THR A 1 129 ? -6.775 -7.360 10.674 1.00 97.19 129 THR A C 1
ATOM 1016 O O . THR A 1 129 ? -7.059 -8.417 10.120 1.00 97.19 129 THR A O 1
ATOM 1019 N N . MET A 1 130 ? -5.668 -7.224 11.410 1.00 96.00 130 MET A N 1
ATOM 1020 C CA . MET A 1 130 ? -4.703 -8.317 11.599 1.00 96.00 130 MET A CA 1
ATOM 1021 C C . MET A 1 130 ? -5.266 -9.477 12.433 1.00 96.00 130 MET A C 1
ATOM 1023 O O . MET A 1 130 ? -4.820 -10.612 12.284 1.00 96.00 130 MET A O 1
ATOM 1027 N N . ARG A 1 131 ? -6.239 -9.213 13.315 1.00 94.56 131 ARG A N 1
ATOM 1028 C CA . ARG A 1 131 ? -6.956 -10.259 14.057 1.00 94.56 131 ARG A CA 1
ATOM 1029 C C . ARG A 1 131 ? -7.918 -11.027 13.150 1.00 94.56 131 ARG A C 1
ATOM 1031 O O . ARG A 1 131 ? -8.036 -12.238 13.303 1.00 94.56 131 ARG A O 1
ATOM 1038 N N . LEU A 1 132 ? -8.613 -10.329 12.250 1.00 95.06 132 LEU A N 1
ATOM 1039 C CA . LEU A 1 132 ? -9.519 -10.935 11.269 1.00 95.06 132 LEU A CA 1
ATOM 1040 C C . LEU A 1 132 ? -8.750 -11.719 10.199 1.00 95.06 132 LEU A C 1
ATOM 1042 O O . LEU A 1 132 ? -9.175 -12.808 9.823 1.00 95.06 132 LEU A O 1
ATOM 1046 N N . PHE A 1 133 ? -7.606 -11.190 9.753 1.00 96.44 133 PHE A N 1
ATOM 1047 C CA . PHE A 1 133 ? -6.790 -11.758 8.679 1.00 96.44 133 PHE A CA 1
ATOM 1048 C C . PHE A 1 133 ? -5.316 -11.882 9.111 1.00 96.44 133 PHE A C 1
ATOM 1050 O O . PHE A 1 133 ? -4.489 -11.022 8.782 1.00 96.44 133 PHE A O 1
ATOM 1057 N N . PRO A 1 134 ? -4.951 -12.938 9.864 1.00 95.31 134 PRO A N 1
ATOM 1058 C CA . PRO A 1 134 ? -3.597 -13.123 10.390 1.00 95.31 134 PRO A CA 1
ATOM 1059 C C . PRO A 1 134 ? -2.503 -13.234 9.323 1.00 95.31 134 PRO A C 1
ATOM 1061 O O . PRO A 1 134 ? -1.321 -13.084 9.644 1.00 95.31 134 PRO A O 1
ATOM 1064 N N . SER A 1 135 ? -2.859 -13.515 8.065 1.00 96.81 135 SER A N 1
ATOM 1065 C CA . SER A 1 135 ? -1.919 -13.552 6.940 1.00 96.81 135 SER A CA 1
ATOM 1066 C C . SER A 1 135 ? -1.593 -12.168 6.362 1.00 96.81 135 SER A C 1
ATOM 1068 O O . SER A 1 135 ? -0.655 -12.051 5.566 1.00 96.81 135 SER A O 1
ATOM 1070 N N . ILE A 1 136 ? -2.317 -11.115 6.759 1.00 97.50 136 ILE A N 1
ATOM 1071 C CA . ILE A 1 136 ? -2.198 -9.765 6.202 1.00 97.50 136 ILE A CA 1
ATOM 1072 C C . ILE A 1 136 ? -1.360 -8.850 7.098 1.00 97.50 136 ILE A C 1
ATOM 1074 O O . ILE A 1 136 ? -1.602 -8.711 8.295 1.00 97.50 136 ILE A O 1
ATOM 1078 N N . TYR A 1 137 ? -0.393 -8.161 6.491 1.00 98.25 137 TYR A N 1
ATOM 1079 C CA . TYR A 1 137 ? 0.316 -7.052 7.124 1.00 98.25 137 TYR A CA 1
ATOM 1080 C C . TYR A 1 137 ? -0.270 -5.707 6.702 1.00 98.25 137 TYR A C 1
ATOM 1082 O O . TYR A 1 137 ? -0.761 -5.552 5.580 1.00 98.25 137 TYR A O 1
ATOM 1090 N N . MET A 1 138 ? -0.161 -4.720 7.591 1.00 98.69 138 MET A N 1
ATOM 1091 C CA . MET A 1 138 ? -0.732 -3.389 7.389 1.00 98.69 138 MET A CA 1
ATOM 1092 C C . MET A 1 138 ? 0.329 -2.391 6.937 1.00 98.69 138 MET A C 1
ATOM 1094 O O . MET A 1 138 ? 1.471 -2.439 7.406 1.00 98.69 138 MET A O 1
ATOM 1098 N N . LEU A 1 139 ? -0.051 -1.472 6.044 1.00 98.31 139 LEU A N 1
ATOM 1099 C CA . LEU A 1 139 ? 0.796 -0.372 5.590 1.00 98.31 139 LEU A CA 1
ATOM 1100 C C . LEU A 1 139 ? 0.084 0.982 5.631 1.00 98.31 139 LEU A C 1
ATOM 1102 O O . LEU A 1 139 ? -1.108 1.081 5.344 1.00 98.31 139 LEU A O 1
ATOM 1106 N N . TYR A 1 140 ? 0.867 2.034 5.865 1.00 98.81 140 TYR A N 1
ATOM 1107 C CA . TYR A 1 140 ? 0.466 3.427 5.677 1.00 98.81 140 TYR A CA 1
ATOM 1108 C C . TYR A 1 140 ? 1.546 4.196 4.912 1.00 98.81 140 TYR A C 1
ATOM 1110 O O . TYR A 1 140 ? 2.742 4.037 5.171 1.00 98.81 140 TYR A O 1
ATOM 1118 N N . ASN A 1 141 ? 1.128 5.045 3.976 1.00 98.44 141 ASN A N 1
ATOM 1119 C CA . ASN A 1 141 ? 2.011 5.919 3.203 1.00 98.44 141 ASN A CA 1
ATOM 1120 C C . ASN A 1 141 ? 1.625 7.366 3.497 1.00 98.44 141 ASN A C 1
ATOM 1122 O O . ASN A 1 141 ? 0.635 7.829 2.944 1.00 98.44 141 ASN A O 1
ATOM 1126 N N . CYS A 1 142 ? 2.355 8.053 4.373 1.00 97.56 142 CYS A N 1
ATOM 1127 C CA . CYS A 1 142 ? 1.992 9.389 4.832 1.00 97.56 142 CYS A CA 1
ATOM 1128 C C . CYS A 1 142 ? 2.491 10.476 3.870 1.00 97.56 142 CYS A C 1
ATOM 1130 O O . CYS A 1 142 ? 3.698 10.718 3.768 1.00 97.56 142 CYS A O 1
ATOM 1132 N N . GLY A 1 143 ? 1.557 11.153 3.204 1.00 93.62 143 GLY A N 1
ATOM 1133 C CA . GLY A 1 143 ? 1.809 12.241 2.261 1.00 93.62 143 GLY A CA 1
ATOM 1134 C C . GLY A 1 143 ? 2.446 11.806 0.936 1.00 93.62 143 GLY A C 1
ATOM 1135 O O . GLY A 1 143 ? 2.858 10.658 0.748 1.00 93.62 143 GLY A O 1
ATOM 1136 N N . GLU A 1 144 ? 2.554 12.760 0.009 1.00 92.12 144 GLU A N 1
ATOM 1137 C CA . GLU A 1 144 ? 3.127 12.543 -1.328 1.00 92.12 144 GLU A CA 1
ATOM 1138 C C . GLU A 1 144 ? 4.581 12.051 -1.251 1.00 92.12 144 GLU A C 1
ATOM 1140 O O . GLU A 1 144 ? 4.950 11.048 -1.864 1.00 92.12 144 GLU A O 1
ATOM 1145 N N . ASP A 1 145 ? 5.390 12.682 -0.395 1.00 93.75 145 ASP A N 1
ATOM 1146 C CA . ASP A 1 145 ? 6.767 12.263 -0.116 1.00 93.75 145 ASP A CA 1
ATOM 1147 C C . ASP A 1 145 ? 6.848 10.871 0.539 1.00 93.75 145 ASP A C 1
ATOM 1149 O O . ASP A 1 145 ? 7.866 10.186 0.417 1.00 93.75 145 ASP A O 1
ATOM 1153 N N . GLY A 1 146 ? 5.781 10.418 1.204 1.00 93.69 146 GLY A N 1
ATOM 1154 C CA . GLY A 1 146 ? 5.636 9.052 1.709 1.00 93.69 146 GLY A CA 1
ATOM 1155 C C . GLY A 1 146 ? 5.340 8.022 0.615 1.00 93.69 146 GLY A C 1
ATOM 1156 O O . GLY A 1 146 ? 5.374 6.818 0.876 1.00 93.69 146 GLY A O 1
ATOM 1157 N N . GLY A 1 147 ? 5.074 8.471 -0.613 1.00 92.31 147 GLY A N 1
ATOM 1158 C CA . GLY A 1 147 ? 4.682 7.629 -1.737 1.00 92.31 147 GLY A CA 1
ATOM 1159 C C . GLY A 1 147 ? 3.204 7.249 -1.710 1.00 92.31 147 GLY A C 1
ATOM 1160 O O . GLY A 1 147 ? 2.861 6.142 -2.133 1.00 92.31 147 GLY A O 1
ATOM 1161 N N . CYS A 1 148 ? 2.328 8.109 -1.176 1.00 89.12 148 CYS A N 1
ATOM 1162 C CA . CYS A 1 148 ? 0.895 7.877 -1.301 1.00 89.12 148 CYS A CA 1
ATOM 1163 C C . CYS A 1 148 ? 0.417 8.106 -2.740 1.00 89.12 148 CYS A C 1
ATOM 1165 O O . CYS A 1 148 ? 0.917 8.973 -3.450 1.00 89.12 148 CYS A O 1
ATOM 1167 N N . SER A 1 149 ? -0.564 7.316 -3.177 1.00 85.31 149 SER A N 1
ATOM 1168 C CA . SER A 1 149 ? -1.186 7.503 -4.494 1.00 85.31 149 SER A CA 1
ATOM 1169 C C . SER A 1 149 ? -2.438 8.378 -4.454 1.00 85.31 149 SER A C 1
ATOM 1171 O O . SER A 1 149 ? -2.914 8.805 -5.499 1.00 85.31 149 SER A O 1
ATOM 1173 N N . ARG A 1 150 ? -3.022 8.569 -3.268 1.00 90.38 150 ARG A N 1
ATOM 1174 C CA . ARG A 1 150 ? -4.324 9.213 -3.048 1.00 90.38 150 ARG A CA 1
ATOM 1175 C C . ARG A 1 150 ? -4.283 10.060 -1.782 1.00 90.38 150 ARG A C 1
ATOM 1177 O O . ARG A 1 150 ? -3.478 9.773 -0.892 1.00 90.38 150 ARG A O 1
ATOM 1184 N N . VAL A 1 151 ? -5.110 11.102 -1.728 1.00 94.69 151 VAL A N 1
ATOM 1185 C CA . VAL A 1 151 ? -5.114 12.097 -0.644 1.00 94.69 151 VAL A CA 1
ATOM 1186 C C . VAL A 1 151 ? -6.143 11.821 0.439 1.00 94.69 151 VAL A C 1
ATOM 1188 O O . VAL A 1 151 ? -5.926 12.268 1.559 1.00 94.69 151 VAL A O 1
ATOM 1191 N N . HIS A 1 152 ? -7.227 11.096 0.159 1.00 97.31 152 HIS A N 1
ATOM 1192 C CA . HIS A 1 152 ? -8.119 10.596 1.203 1.00 97.31 152 HIS A CA 1
ATOM 1193 C C . HIS A 1 152 ? -7.335 9.648 2.120 1.00 97.31 152 HIS A C 1
ATOM 1195 O O . HIS A 1 152 ? -6.695 8.727 1.616 1.00 97.31 152 HIS A O 1
ATOM 1201 N N . LYS A 1 153 ? -7.368 9.873 3.440 1.00 98.50 153 LYS A N 1
ATOM 1202 C CA . LYS A 1 153 ? -6.684 9.027 4.423 1.00 98.50 153 LYS A CA 1
ATOM 1203 C C . LYS A 1 153 ? -7.136 7.566 4.320 1.00 98.50 153 LYS A C 1
ATOM 1205 O O . LYS A 1 153 ? -8.326 7.266 4.377 1.00 98.50 153 LYS A O 1
ATOM 1210 N N . HIS A 1 154 ? -6.180 6.662 4.150 1.00 98.56 154 HIS A N 1
ATOM 1211 C CA . HIS A 1 154 ? -6.417 5.229 4.062 1.00 98.56 154 HIS A CA 1
ATOM 1212 C C . HIS A 1 154 ? -5.209 4.414 4.522 1.00 98.56 154 HIS A C 1
ATOM 1214 O O . HIS A 1 154 ? -4.048 4.757 4.257 1.00 98.56 154 HIS A O 1
ATOM 1220 N N . LEU A 1 155 ? -5.505 3.275 5.142 1.00 98.75 155 LEU A N 1
ATOM 1221 C CA . LEU A 1 155 ? -4.563 2.182 5.354 1.00 98.75 155 LEU A CA 1
ATOM 1222 C C . LEU A 1 155 ? -4.643 1.194 4.185 1.00 98.75 155 LEU A C 1
ATOM 1224 O O . LEU A 1 155 ? -5.596 1.176 3.401 1.00 98.75 155 LEU A O 1
ATOM 1228 N N . GLN A 1 156 ? -3.628 0.351 4.062 1.00 98.62 156 GLN A N 1
ATOM 1229 C CA . GLN A 1 156 ? -3.608 -0.755 3.111 1.00 98.62 156 GLN A CA 1
ATOM 1230 C C . GLN A 1 156 ? -3.278 -2.056 3.841 1.00 98.62 156 GLN A C 1
ATOM 1232 O O . GLN A 1 156 ? -2.565 -2.039 4.845 1.00 98.62 156 GLN A O 1
ATOM 1237 N N . GLY A 1 157 ? -3.756 -3.178 3.309 1.00 98.31 157 GLY A N 1
ATOM 1238 C CA . GLY A 1 157 ? -3.405 -4.517 3.782 1.00 98.31 157 GLY A CA 1
ATOM 1239 C C . GLY A 1 157 ? -2.910 -5.385 2.631 1.00 98.31 157 GLY A C 1
ATOM 1240 O O . GLY A 1 157 ? -3.500 -5.379 1.550 1.00 98.31 157 GLY A O 1
ATOM 1241 N N . LEU A 1 158 ? -1.816 -6.118 2.837 1.00 97.62 158 LEU A N 1
ATOM 1242 C CA . LEU A 1 158 ? -1.252 -7.039 1.849 1.00 97.62 158 LEU A CA 1
ATOM 1243 C C . LEU A 1 158 ? -0.906 -8.399 2.480 1.00 97.62 158 LEU A C 1
ATOM 1245 O O . LEU A 1 158 ? -0.490 -8.435 3.636 1.00 97.62 158 LEU A O 1
ATOM 1249 N N . PRO A 1 159 ? -0.989 -9.509 1.725 1.00 97.25 159 PRO A N 1
ATOM 1250 C CA . PRO A 1 159 ? -0.521 -10.813 2.167 1.00 97.25 159 PRO A CA 1
ATOM 1251 C C . PRO A 1 159 ? 0.970 -10.783 2.492 1.00 97.25 159 PRO A C 1
ATOM 1253 O O . PRO A 1 159 ? 1.805 -10.365 1.672 1.00 97.25 159 PRO A O 1
ATOM 1256 N N . GLY A 1 160 ? 1.280 -11.214 3.709 1.00 95.69 160 GLY A N 1
ATOM 1257 C CA . GLY A 1 160 ? 2.617 -11.266 4.261 1.00 95.69 160 GLY A CA 1
ATOM 1258 C C . GLY A 1 160 ? 3.368 -12.570 3.971 1.00 95.69 160 GLY A C 1
ATOM 1259 O O . GLY A 1 160 ? 2.835 -13.497 3.363 1.00 95.69 160 GLY A O 1
ATOM 1260 N N . PRO A 1 161 ? 4.624 -12.651 4.443 1.00 96.38 161 PRO A N 1
ATOM 1261 C CA . PRO A 1 161 ? 5.373 -11.543 5.036 1.00 96.38 161 PRO A CA 1
ATOM 1262 C C . PRO A 1 161 ? 5.794 -10.498 3.979 1.00 96.38 161 PRO A C 1
ATOM 1264 O O . PRO A 1 161 ? 5.897 -10.827 2.793 1.00 96.38 161 PRO A O 1
ATOM 1267 N N . PRO A 1 162 ? 6.086 -9.247 4.385 1.00 96.19 162 PRO A N 1
ATOM 1268 C CA . PRO A 1 162 ? 6.812 -8.311 3.529 1.00 96.19 162 PRO A CA 1
ATOM 1269 C C . PRO A 1 162 ? 8.150 -8.918 3.071 1.00 96.19 162 PRO A C 1
ATOM 1271 O O . PRO A 1 162 ? 8.810 -9.614 3.845 1.00 96.19 162 PRO A O 1
ATOM 1274 N N . HIS A 1 163 ? 8.569 -8.652 1.830 1.00 95.81 163 HIS A N 1
ATOM 1275 C CA . HIS A 1 163 ? 9.675 -9.374 1.185 1.00 95.81 163 HIS A CA 1
ATOM 1276 C C . HIS A 1 163 ? 10.997 -9.330 1.975 1.00 95.81 163 HIS A C 1
ATOM 1278 O O . HIS A 1 163 ? 11.629 -10.364 2.185 1.00 95.81 163 HIS A O 1
ATOM 1284 N N . ALA A 1 164 ? 11.391 -8.152 2.459 1.00 96.06 164 ALA A N 1
ATOM 1285 C CA . ALA A 1 164 ? 12.629 -7.943 3.207 1.00 96.06 164 ALA A CA 1
ATOM 1286 C C . ALA A 1 164 ? 12.471 -8.070 4.736 1.00 96.06 164 ALA A C 1
ATOM 1288 O O . ALA A 1 164 ? 13.404 -7.743 5.469 1.00 96.06 164 ALA A O 1
ATOM 1289 N N . PHE A 1 165 ? 11.320 -8.535 5.241 1.00 96.38 165 PHE A N 1
ATOM 1290 C CA . PHE A 1 165 ? 11.001 -8.528 6.677 1.00 96.38 165 PHE A CA 1
ATOM 1291 C C . PHE A 1 165 ? 12.073 -9.213 7.538 1.00 96.38 165 PHE A C 1
ATOM 1293 O O . PHE A 1 165 ? 12.620 -8.595 8.449 1.00 96.38 165 PHE A O 1
ATOM 1300 N N . ASN A 1 166 ? 12.434 -10.459 7.214 1.00 95.56 166 ASN A N 1
ATOM 1301 C CA . ASN A 1 166 ? 13.426 -11.211 7.991 1.00 95.56 166 ASN A CA 1
ATOM 1302 C C . ASN A 1 166 ? 14.807 -10.539 7.971 1.00 95.56 166 ASN A C 1
ATOM 1304 O O . ASN A 1 166 ? 15.506 -10.541 8.977 1.00 95.56 166 ASN A O 1
ATOM 1308 N N . HIS A 1 167 ? 15.198 -9.939 6.842 1.00 94.75 167 HIS A N 1
ATOM 1309 C CA . HIS A 1 167 ? 16.471 -9.219 6.725 1.00 94.75 167 HIS A CA 1
ATOM 1310 C C . HIS A 1 167 ? 16.507 -7.987 7.629 1.00 94.75 167 HIS A C 1
ATOM 1312 O O . HIS A 1 167 ? 17.491 -7.766 8.330 1.00 94.75 167 HIS A O 1
ATOM 1318 N N . ILE A 1 168 ? 15.412 -7.221 7.652 1.00 94.44 168 ILE A N 1
ATOM 1319 C CA . ILE A 1 168 ? 15.264 -6.053 8.524 1.00 94.44 168 ILE A CA 1
ATOM 1320 C C . ILE A 1 168 ? 15.348 -6.473 9.995 1.00 94.44 168 ILE A C 1
ATOM 1322 O O . ILE A 1 168 ? 16.177 -5.942 10.730 1.00 94.44 168 ILE A O 1
ATOM 1326 N N . VAL A 1 169 ? 14.539 -7.452 10.413 1.00 93.94 169 VAL A N 1
ATOM 1327 C CA . VAL A 1 169 ? 14.500 -7.924 11.808 1.00 93.94 169 VAL A CA 1
ATOM 1328 C C . VAL A 1 169 ? 15.861 -8.465 12.249 1.00 93.94 169 VAL A C 1
ATOM 1330 O O . VAL A 1 169 ? 16.352 -8.095 13.314 1.00 93.94 169 VAL A O 1
ATOM 1333 N N . ASN A 1 170 ? 16.519 -9.280 11.422 1.00 92.62 170 ASN A N 1
ATOM 1334 C CA . ASN A 1 170 ? 17.855 -9.799 11.724 1.00 92.62 170 ASN A CA 1
ATOM 1335 C C . ASN A 1 170 ? 18.894 -8.674 11.861 1.00 92.62 170 ASN A C 1
ATOM 1337 O O . ASN A 1 170 ? 19.713 -8.704 12.775 1.00 92.62 170 ASN A O 1
ATOM 1341 N N . SER A 1 171 ? 18.856 -7.663 10.988 1.00 90.56 171 SER A N 1
ATOM 1342 C CA . SER A 1 171 ? 19.792 -6.533 11.054 1.00 90.56 171 SER A CA 1
ATOM 1343 C C . SER A 1 171 ? 19.587 -5.683 12.316 1.00 90.56 171 SER A C 1
ATOM 1345 O O . SER A 1 171 ? 20.565 -5.321 12.977 1.00 90.56 171 SER A O 1
ATOM 1347 N N . LEU A 1 172 ? 18.327 -5.422 12.689 1.00 88.88 172 LEU A N 1
ATOM 1348 C CA . LEU A 1 172 ? 17.957 -4.647 13.879 1.00 88.88 172 LEU A CA 1
ATOM 1349 C C . LEU A 1 172 ? 18.292 -5.382 15.184 1.00 88.88 172 LEU A C 1
ATOM 1351 O O . LEU A 1 172 ? 18.822 -4.779 16.112 1.00 88.88 172 LEU A O 1
ATOM 1355 N N . THR A 1 173 ? 18.029 -6.688 15.250 1.00 88.19 173 THR A N 1
ATOM 1356 C CA . THR A 1 173 ? 18.313 -7.505 16.444 1.00 88.19 173 THR A CA 1
ATOM 1357 C C . THR A 1 173 ? 19.810 -7.713 16.671 1.00 88.19 173 THR A C 1
ATOM 1359 O O . THR A 1 173 ? 20.260 -7.709 17.815 1.00 88.19 173 THR A O 1
ATOM 1362 N N . GLN A 1 174 ? 20.606 -7.840 15.604 1.00 85.44 174 GLN A N 1
ATOM 1363 C CA . GLN A 1 174 ? 22.064 -7.978 15.704 1.00 85.44 174 GLN A CA 1
ATOM 1364 C C . GLN A 1 174 ? 22.773 -6.655 16.021 1.00 85.44 174 GLN A C 1
ATOM 1366 O O . GLN A 1 174 ? 23.874 -6.664 16.571 1.00 85.44 174 GLN A O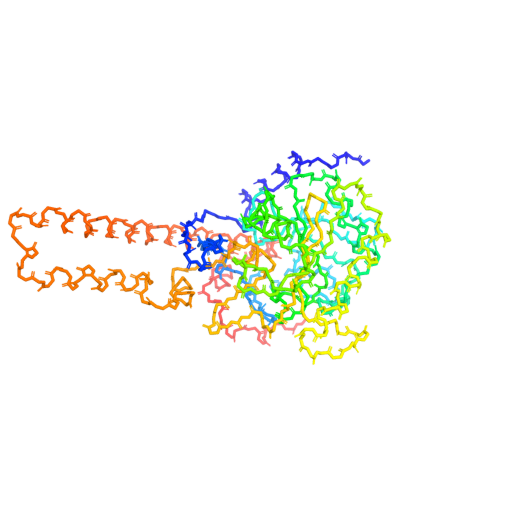 1
ATOM 1371 N N . ASN A 1 175 ? 22.152 -5.515 15.702 1.00 75.62 175 ASN A N 1
ATOM 1372 C CA . ASN A 1 175 ? 22.699 -4.183 15.952 1.00 75.62 175 ASN A CA 1
ATOM 1373 C C . ASN A 1 175 ? 21.742 -3.340 16.813 1.00 75.62 175 ASN A C 1
ATOM 1375 O O . ASN A 1 175 ? 21.242 -2.320 16.344 1.00 75.62 175 ASN A O 1
ATOM 1379 N N . PRO A 1 176 ? 21.518 -3.705 18.090 1.00 67.38 176 PRO A N 1
ATOM 1380 C CA . PRO A 1 176 ? 20.522 -3.067 18.954 1.00 67.38 176 PRO A CA 1
ATOM 1381 C C . PRO A 1 176 ? 20.931 -1.670 19.440 1.00 67.38 176 PRO A C 1
ATOM 1383 O O . PRO A 1 176 ? 20.172 -1.012 20.153 1.00 67.38 176 PRO A O 1
ATOM 1386 N N . ARG A 1 177 ? 22.133 -1.184 19.084 1.00 60.91 177 ARG A N 1
ATOM 1387 C CA . ARG A 1 177 ? 22.451 0.238 19.260 1.00 60.91 177 ARG A CA 1
ATOM 1388 C C . ARG A 1 177 ? 21.382 0.976 18.464 1.00 60.91 177 ARG A C 1
ATOM 1390 O O . ARG A 1 177 ? 21.275 0.719 17.278 1.00 60.91 177 ARG A O 1
ATOM 1397 N N . ASN A 1 178 ? 20.600 1.842 19.108 1.00 56.84 178 ASN A N 1
ATOM 1398 C CA . ASN A 1 178 ? 19.464 2.597 18.551 1.00 56.84 178 ASN A CA 1
ATOM 1399 C C . ASN A 1 178 ? 19.821 3.532 17.361 1.00 56.84 178 ASN A C 1
ATOM 1401 O O . ASN A 1 178 ? 19.248 4.616 17.225 1.00 56.84 178 ASN A O 1
ATOM 1405 N N . SER A 1 179 ? 20.780 3.176 16.506 1.00 66.38 179 SER A N 1
ATOM 1406 C CA . SER A 1 179 ? 21.081 3.863 15.269 1.00 66.38 179 SER A CA 1
ATOM 1407 C C . SER A 1 179 ? 19.918 3.672 14.313 1.00 66.38 179 SER A C 1
ATOM 1409 O O . SER A 1 179 ? 19.502 2.563 14.000 1.00 66.38 179 SER A O 1
ATOM 1411 N N . SER A 1 180 ? 19.419 4.788 13.795 1.00 75.62 180 SER A N 1
ATOM 1412 C CA . SER A 1 180 ? 18.3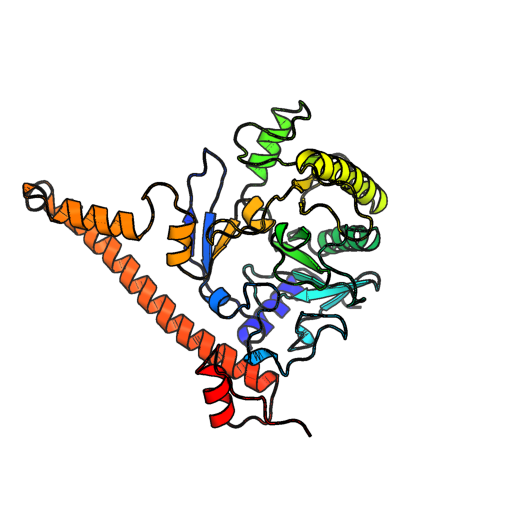91 4.806 12.754 1.00 75.62 180 SER A CA 1
ATOM 1413 C C . SER A 1 180 ? 18.854 4.152 11.446 1.00 75.62 180 SER A C 1
ATOM 1415 O O . SER A 1 180 ? 18.047 3.983 10.543 1.00 75.62 180 SER A O 1
ATOM 1417 N N . PHE A 1 181 ? 20.142 3.811 11.336 1.00 81.00 181 PHE A N 1
ATOM 1418 C CA . PHE A 1 181 ? 20.765 3.116 10.219 1.00 81.00 181 PHE A CA 1
ATOM 1419 C C . PHE A 1 181 ? 21.356 1.801 10.719 1.00 81.00 181 PHE A C 1
ATOM 1421 O O . PHE A 1 181 ? 22.193 1.808 11.627 1.00 81.00 181 PHE A O 1
ATOM 1428 N N . SER A 1 182 ? 20.947 0.694 10.110 1.00 81.00 182 SER A N 1
ATOM 1429 C CA . SER A 1 182 ? 21.484 -0.635 10.403 1.00 81.00 182 SER A CA 1
ATOM 1430 C C . SER A 1 182 ? 22.287 -1.149 9.204 1.00 81.00 182 SER A C 1
ATOM 1432 O O . SER A 1 182 ? 21.903 -0.892 8.057 1.00 81.00 182 SER A O 1
ATOM 1434 N N . PRO A 1 183 ? 23.405 -1.865 9.425 1.00 81.31 183 PRO A N 1
ATOM 1435 C CA . PRO A 1 183 ? 24.180 -2.462 8.343 1.00 81.31 183 PRO A CA 1
ATOM 1436 C C . PRO A 1 183 ? 23.304 -3.296 7.395 1.00 81.31 183 PRO A C 1
ATOM 1438 O O . PRO A 1 183 ? 22.480 -4.100 7.832 1.00 81.31 183 PRO A O 1
ATOM 1441 N N . GLY A 1 184 ? 23.476 -3.101 6.085 1.00 84.75 184 GLY A N 1
ATOM 1442 C CA . GLY A 1 184 ? 22.712 -3.824 5.061 1.00 84.75 184 GLY A CA 1
ATOM 1443 C C . GLY A 1 184 ? 21.296 -3.293 4.803 1.00 84.75 184 GLY A C 1
ATOM 1444 O O . GLY A 1 184 ? 20.567 -3.913 4.030 1.00 84.75 184 GLY A O 1
ATOM 1445 N N . ILE A 1 185 ? 20.901 -2.166 5.410 1.00 90.31 185 ILE A N 1
ATOM 1446 C CA . ILE A 1 185 ? 19.670 -1.433 5.077 1.00 90.31 185 ILE A CA 1
ATOM 1447 C C . ILE A 1 185 ? 20.060 -0.064 4.489 1.00 90.31 185 ILE A C 1
ATOM 1449 O O . ILE A 1 185 ? 20.735 0.718 5.159 1.00 90.31 185 ILE A O 1
ATOM 1453 N N . PRO A 1 186 ? 19.672 0.265 3.241 1.00 89.56 186 PRO A N 1
ATOM 1454 C CA . PRO A 1 186 ? 20.178 1.450 2.541 1.00 89.56 186 PRO A CA 1
ATOM 1455 C C . PRO A 1 186 ? 19.485 2.766 2.942 1.00 89.56 186 PRO A C 1
ATOM 1457 O O . PRO A 1 186 ? 19.752 3.813 2.353 1.00 89.56 186 PRO A O 1
ATOM 1460 N N . PHE A 1 187 ? 18.583 2.732 3.921 1.00 91.81 187 PHE A N 1
ATOM 1461 C CA . PHE A 1 187 ? 17.799 3.873 4.384 1.00 91.81 187 PHE A CA 1
ATOM 1462 C C . PHE A 1 187 ? 17.576 3.801 5.895 1.00 91.81 187 PHE A C 1
ATOM 1464 O O . PHE A 1 187 ? 17.795 2.764 6.520 1.00 91.81 187 PHE A O 1
ATOM 1471 N N . ALA A 1 188 ? 17.125 4.915 6.473 1.00 94.06 188 ALA A N 1
ATOM 1472 C CA . ALA A 1 188 ? 16.780 4.945 7.882 1.00 94.06 188 ALA A CA 1
ATOM 1473 C C . ALA A 1 188 ? 15.488 4.162 8.145 1.00 94.06 188 ALA A C 1
ATOM 1475 O O . ALA A 1 188 ? 14.484 4.385 7.467 1.00 94.06 188 ALA A O 1
ATOM 1476 N N . ILE A 1 189 ? 15.496 3.288 9.145 1.00 95.19 189 ILE A N 1
ATOM 1477 C CA . ILE A 1 189 ? 14.314 2.557 9.601 1.00 95.19 189 ILE A CA 1
ATOM 1478 C C . ILE A 1 189 ? 14.278 2.575 11.125 1.00 95.19 189 ILE A C 1
ATOM 1480 O O . ILE A 1 189 ? 15.274 2.323 11.798 1.00 95.19 189 ILE A O 1
ATOM 1484 N N . LEU A 1 190 ? 13.124 2.937 11.666 1.00 95.50 190 LEU A N 1
ATOM 1485 C CA . LEU A 1 190 ? 12.860 3.003 13.092 1.00 95.50 190 LEU A CA 1
ATOM 1486 C C . LEU A 1 190 ? 11.883 1.887 13.435 1.00 95.50 190 LEU A C 1
ATOM 1488 O O . LEU A 1 190 ? 10.967 1.622 12.658 1.00 95.50 190 LEU A O 1
ATOM 1492 N N . SER A 1 191 ? 12.062 1.239 14.581 1.00 95.38 191 SER A N 1
ATOM 1493 C CA . SER A 1 191 ? 11.230 0.100 14.956 1.00 95.38 191 SER A CA 1
ATOM 1494 C C . SER A 1 191 ? 10.848 0.093 16.427 1.00 95.38 191 SER A C 1
ATOM 1496 O O . SER A 1 191 ? 11.580 0.608 17.274 1.00 95.38 191 SER A O 1
ATOM 1498 N N . HIS A 1 192 ? 9.727 -0.557 16.716 1.00 94.94 192 HIS A N 1
ATOM 1499 C CA . HIS A 1 192 ? 9.364 -1.025 18.046 1.00 94.94 192 HIS A CA 1
ATOM 1500 C C . HIS A 1 192 ? 8.958 -2.499 17.955 1.00 94.94 192 HIS A C 1
ATOM 1502 O O . HIS A 1 192 ? 8.255 -2.883 17.016 1.00 94.94 192 HIS A O 1
ATOM 1508 N N . ASP A 1 193 ? 9.428 -3.302 18.906 1.00 94.31 193 ASP A N 1
ATOM 1509 C CA . ASP A 1 193 ? 9.199 -4.745 18.954 1.00 94.31 193 ASP A CA 1
ATOM 1510 C C . ASP A 1 193 ? 8.209 -5.089 20.072 1.00 94.31 193 ASP A C 1
ATOM 1512 O O . ASP A 1 193 ? 8.478 -4.887 21.255 1.00 94.31 193 ASP A O 1
ATOM 1516 N N . PHE A 1 194 ? 7.052 -5.603 19.671 1.00 94.00 194 PHE A N 1
ATOM 1517 C CA . PHE A 1 194 ? 5.990 -6.127 20.519 1.00 94.00 194 PHE A CA 1
ATOM 1518 C C . PHE A 1 194 ? 5.971 -7.665 20.518 1.00 94.00 194 PHE A C 1
ATOM 1520 O O . PHE A 1 194 ? 4.969 -8.269 20.886 1.00 94.00 194 PHE A O 1
ATOM 1527 N N . SER A 1 195 ? 7.040 -8.357 20.108 1.00 83.12 195 SER A N 1
ATOM 1528 C CA . SER A 1 195 ? 7.062 -9.830 20.072 1.00 83.12 195 SER A CA 1
ATOM 1529 C C . SER A 1 195 ? 6.763 -10.480 21.427 1.00 83.12 195 SER A C 1
ATOM 1531 O O . SER A 1 195 ? 6.328 -11.627 21.479 1.00 83.12 195 SER A O 1
ATOM 1533 N N . SER A 1 196 ? 6.993 -9.752 22.521 1.00 82.19 196 SER A N 1
ATOM 1534 C CA . SER A 1 196 ? 6.755 -10.214 23.891 1.00 82.19 196 SER A CA 1
ATOM 1535 C C . SER A 1 196 ? 5.303 -10.049 24.364 1.00 82.19 196 SER A C 1
ATOM 1537 O O . SER A 1 196 ? 4.933 -10.655 25.368 1.00 82.19 196 SER A O 1
ATOM 1539 N N . SER A 1 197 ? 4.473 -9.241 23.691 1.00 83.06 197 SER A N 1
ATOM 1540 C CA . SER A 1 197 ? 3.062 -9.041 24.054 1.00 83.06 197 SER A CA 1
ATOM 1541 C C . SER A 1 197 ? 2.243 -8.418 22.920 1.00 83.06 197 SER A C 1
ATOM 1543 O O . SER A 1 197 ? 2.693 -7.513 22.227 1.00 83.06 197 SER A O 1
ATOM 1545 N N . SER A 1 198 ? 0.990 -8.845 22.745 1.00 84.75 198 SER A N 1
ATOM 1546 C CA . SER A 1 198 ? 0.093 -8.189 21.786 1.00 84.75 198 SER A CA 1
ATOM 1547 C C . SER A 1 198 ? -0.181 -6.738 22.216 1.00 84.75 198 SER A C 1
ATOM 1549 O O . SER A 1 198 ? -0.657 -6.527 23.336 1.00 84.75 198 SER A O 1
ATOM 1551 N N . PRO A 1 199 ? 0.096 -5.730 21.367 1.00 92.75 199 PRO A N 1
ATOM 1552 C CA . PRO A 1 199 ? -0.113 -4.341 21.745 1.00 92.75 199 PRO A CA 1
ATOM 1553 C C . PRO A 1 199 ? -1.605 -4.010 21.798 1.00 92.75 199 PRO A C 1
ATOM 1555 O O . PRO A 1 199 ? -2.385 -4.452 20.956 1.00 92.75 199 PRO A O 1
ATOM 1558 N N . SER A 1 200 ? -1.999 -3.177 22.761 1.00 95.81 200 SER A N 1
ATOM 1559 C CA . SER A 1 200 ? -3.275 -2.462 22.691 1.00 95.81 200 SER A CA 1
ATOM 1560 C C . SER A 1 200 ? -3.176 -1.306 21.682 1.00 95.81 200 SER A C 1
ATOM 1562 O O . SER A 1 200 ? -2.061 -0.850 21.399 1.00 95.81 200 SER A O 1
ATOM 1564 N N . PRO A 1 201 ? -4.303 -0.760 21.180 1.00 97.38 201 PRO A N 1
ATOM 1565 C CA . PRO A 1 201 ? -4.277 0.422 20.313 1.00 97.38 201 PRO A CA 1
ATOM 1566 C C . PRO A 1 201 ? -3.492 1.590 20.924 1.00 97.38 201 PRO A C 1
ATOM 1568 O O . PRO A 1 201 ? -2.734 2.261 20.231 1.00 97.38 201 PRO A O 1
ATOM 1571 N N . HIS A 1 202 ? -3.606 1.778 22.243 1.00 97.69 202 HIS A N 1
ATOM 1572 C CA . HIS A 1 202 ? -2.879 2.815 22.970 1.00 97.69 202 HIS A CA 1
ATOM 1573 C C . HIS A 1 202 ? -1.364 2.589 22.940 1.00 97.69 202 HIS A C 1
ATOM 1575 O O . HIS A 1 202 ? -0.622 3.502 22.595 1.00 97.69 202 HIS A O 1
ATOM 1581 N N . LEU A 1 203 ? -0.895 1.371 23.237 1.00 97.25 203 LEU A N 1
ATOM 1582 C CA . LEU A 1 203 ? 0.539 1.059 23.200 1.00 97.25 203 LEU A CA 1
ATOM 1583 C C . LEU A 1 203 ? 1.114 1.186 21.785 1.00 97.25 203 LEU A C 1
ATOM 1585 O O . LEU A 1 203 ? 2.218 1.708 21.617 1.00 97.25 203 LEU A O 1
ATOM 1589 N N . LEU A 1 204 ? 0.356 0.761 20.768 1.00 97.94 204 LEU A N 1
ATOM 1590 C CA . LEU A 1 204 ? 0.753 0.923 19.372 1.00 97.94 204 LEU A CA 1
ATOM 1591 C C . LEU A 1 204 ? 0.870 2.410 18.997 1.00 97.94 204 LEU A C 1
ATOM 1593 O O . LEU A 1 204 ? 1.868 2.810 18.397 1.00 97.94 204 LEU A O 1
ATOM 1597 N N . TYR A 1 205 ? -0.092 3.237 19.417 1.00 98.38 205 TYR A N 1
ATOM 1598 C CA . TYR A 1 205 ? -0.076 4.686 19.211 1.00 98.38 205 TYR A CA 1
ATOM 1599 C C . TYR A 1 205 ? 1.095 5.376 19.926 1.00 98.38 205 TYR A C 1
ATOM 1601 O O . TYR A 1 205 ? 1.795 6.201 19.333 1.00 98.38 205 TYR A O 1
ATOM 1609 N N . THR A 1 206 ? 1.370 5.016 21.181 1.00 97.94 206 THR A N 1
ATOM 1610 C CA . THR A 1 206 ? 2.509 5.547 21.943 1.00 97.94 206 THR A CA 1
ATOM 1611 C C . THR A 1 206 ? 3.840 5.201 21.276 1.00 97.94 206 THR A C 1
ATOM 1613 O O . THR A 1 206 ? 4.702 6.067 21.128 1.00 97.94 206 THR A O 1
ATOM 1616 N N . ALA A 1 207 ? 4.013 3.957 20.819 1.00 97.50 207 ALA A N 1
ATOM 1617 C CA . ALA A 1 207 ? 5.218 3.569 20.092 1.00 97.50 207 ALA A CA 1
ATOM 1618 C C . ALA A 1 207 ? 5.334 4.329 18.763 1.00 97.50 207 ALA A C 1
ATOM 1620 O O . ALA A 1 207 ? 6.388 4.888 18.462 1.00 97.50 207 ALA A O 1
ATOM 1621 N N . TYR A 1 208 ? 4.248 4.409 17.992 1.00 98.12 208 TYR A N 1
ATOM 1622 C CA . TYR A 1 208 ? 4.207 5.142 16.729 1.00 98.12 208 TYR A CA 1
ATOM 1623 C C . TYR A 1 208 ? 4.595 6.614 16.889 1.00 98.12 208 TYR A C 1
ATOM 1625 O O . TYR A 1 208 ? 5.492 7.079 16.188 1.00 98.12 208 TYR A O 1
ATOM 1633 N N . THR A 1 209 ? 3.990 7.334 17.832 1.00 97.00 209 THR A N 1
ATOM 1634 C CA . THR A 1 209 ? 4.279 8.760 18.064 1.00 97.00 209 THR A CA 1
ATOM 1635 C C . THR A 1 209 ? 5.729 8.991 18.498 1.00 97.00 209 THR A C 1
ATOM 1637 O O . THR A 1 209 ? 6.376 9.921 18.010 1.00 97.00 209 THR A O 1
ATOM 1640 N N . ALA A 1 210 ? 6.297 8.100 19.319 1.00 96.25 210 ALA A N 1
ATOM 1641 C CA . ALA A 1 210 ? 7.712 8.152 19.688 1.00 96.25 210 ALA A CA 1
ATOM 1642 C C . ALA A 1 210 ? 8.648 7.933 18.481 1.00 96.25 210 ALA A C 1
ATOM 1644 O O . ALA A 1 210 ? 9.650 8.640 18.323 1.00 96.25 210 ALA A O 1
ATOM 1645 N N . LEU A 1 211 ? 8.331 6.980 17.597 1.00 96.25 211 LEU A N 1
ATOM 1646 C CA . LEU A 1 211 ? 9.089 6.764 16.359 1.00 96.25 211 LEU A CA 1
ATOM 1647 C C . LEU A 1 211 ? 8.903 7.924 15.370 1.00 96.25 211 LEU A C 1
ATOM 1649 O O . LEU A 1 211 ? 9.860 8.310 14.700 1.00 96.25 211 LEU A O 1
ATOM 1653 N N . LEU A 1 212 ? 7.713 8.521 15.307 1.00 95.94 212 LEU A N 1
ATOM 1654 C CA . LEU A 1 212 ? 7.415 9.652 14.433 1.00 95.94 212 LEU A CA 1
ATOM 1655 C C . LEU A 1 212 ? 8.188 10.912 14.847 1.00 95.94 212 LEU A C 1
ATOM 1657 O O . LEU A 1 212 ? 8.747 11.590 13.987 1.00 95.94 212 LEU A O 1
ATOM 1661 N N . ALA A 1 213 ? 8.322 11.182 16.149 1.00 94.44 213 ALA A N 1
ATOM 1662 C CA . ALA A 1 213 ? 9.163 12.271 16.651 1.00 94.44 213 ALA A CA 1
ATOM 1663 C C . ALA A 1 213 ? 10.635 12.101 16.221 1.00 94.44 213 ALA A C 1
ATOM 1665 O O . ALA A 1 213 ? 11.273 13.042 15.743 1.00 94.44 213 ALA A O 1
ATOM 1666 N N . ARG A 1 214 ? 11.161 10.870 16.299 1.00 94.50 214 ARG A N 1
ATOM 1667 C CA . ARG A 1 214 ? 12.505 10.528 15.795 1.00 94.50 214 ARG A CA 1
ATOM 1668 C C . ARG A 1 214 ? 12.605 10.681 14.274 1.00 94.50 214 ARG A C 1
ATOM 1670 O O . ARG A 1 214 ? 13.619 11.171 13.781 1.00 94.50 214 ARG A O 1
ATOM 1677 N N . ALA A 1 215 ? 11.571 10.289 13.529 1.00 94.56 215 ALA A N 1
ATOM 1678 C CA . ALA A 1 215 ? 11.509 10.469 12.079 1.00 94.56 215 ALA A CA 1
ATOM 1679 C C . ALA A 1 215 ? 11.558 11.955 11.690 1.00 94.56 215 ALA A C 1
ATOM 1681 O O . ALA A 1 215 ? 12.312 12.325 10.791 1.00 94.56 215 ALA A O 1
ATOM 1682 N N . SER A 1 216 ? 10.820 12.803 12.413 1.00 94.25 216 SER A N 1
ATOM 1683 C CA . SER A 1 216 ? 10.819 14.261 12.248 1.00 94.25 216 SER A CA 1
ATOM 1684 C C . SER A 1 216 ? 12.225 14.844 12.394 1.00 94.25 216 SER A C 1
ATOM 1686 O O . SER A 1 216 ? 12.690 15.579 11.520 1.00 94.25 216 SER A O 1
ATOM 1688 N N . ALA A 1 217 ? 12.938 14.440 13.453 1.00 93.69 217 ALA A N 1
ATOM 1689 C CA . ALA A 1 217 ? 14.311 14.868 13.707 1.00 93.69 217 ALA A CA 1
ATOM 1690 C C . ALA A 1 217 ? 15.274 14.433 12.588 1.00 93.69 217 ALA A C 1
ATOM 1692 O O . ALA A 1 217 ? 16.075 15.236 12.123 1.00 93.69 217 ALA A O 1
ATOM 1693 N N . LEU A 1 218 ? 15.169 13.194 12.092 1.00 93.88 218 LEU A N 1
ATOM 1694 C CA . LEU A 1 218 ? 16.015 12.701 10.993 1.00 93.88 218 LEU A CA 1
ATOM 1695 C C . LEU A 1 218 ? 15.785 13.434 9.667 1.00 93.88 218 LEU A C 1
ATOM 1697 O O . LEU A 1 218 ? 16.697 13.527 8.847 1.00 93.88 218 LEU A O 1
ATOM 1701 N N . LEU A 1 219 ? 14.564 13.914 9.437 1.00 94.00 219 LEU A N 1
ATOM 1702 C CA . LEU A 1 219 ? 14.201 14.651 8.229 1.00 94.00 219 LEU A CA 1
ATOM 1703 C C . LEU A 1 219 ? 14.484 16.154 8.337 1.00 94.00 219 LEU A C 1
ATOM 1705 O O . LEU A 1 219 ? 14.296 16.854 7.344 1.00 94.00 219 LEU A O 1
ATOM 1709 N N . ASN A 1 220 ? 14.912 16.649 9.507 1.00 92.56 220 ASN A N 1
ATOM 1710 C CA . ASN A 1 220 ? 14.965 18.079 9.827 1.00 92.56 220 ASN A CA 1
ATOM 1711 C C . ASN A 1 220 ? 13.652 18.799 9.472 1.00 92.56 220 ASN A C 1
ATOM 1713 O O . ASN A 1 220 ? 13.661 19.925 8.974 1.00 92.56 220 ASN A O 1
ATOM 1717 N N . ARG A 1 221 ? 12.514 18.135 9.703 1.00 85.19 221 ARG A N 1
ATOM 1718 C CA . ARG A 1 221 ? 11.189 18.741 9.556 1.00 85.19 221 ARG A CA 1
ATOM 1719 C C . ARG A 1 221 ? 10.616 18.992 10.950 1.00 85.19 221 ARG A C 1
ATOM 1721 O O . ARG A 1 221 ? 10.550 18.039 11.730 1.00 85.19 221 ARG A O 1
ATOM 1728 N N . PRO A 1 222 ? 10.248 20.236 11.299 1.00 77.62 222 PRO A N 1
ATOM 1729 C CA . PRO A 1 222 ? 9.572 20.508 12.560 1.00 77.62 222 PRO A CA 1
ATOM 1730 C C . PRO A 1 222 ? 8.208 19.811 12.593 1.00 77.62 222 PRO A C 1
ATOM 1732 O O . PRO A 1 222 ? 7.636 19.496 11.550 1.00 77.62 222 PRO A O 1
ATOM 1735 N N . TRP A 1 223 ? 7.711 19.558 13.803 1.00 79.00 223 TRP A N 1
ATOM 1736 C CA . TRP A 1 223 ? 6.379 19.002 13.999 1.00 79.00 223 TRP A CA 1
ATOM 1737 C C . TRP A 1 223 ? 5.318 19.991 13.516 1.00 79.00 223 TRP A C 1
ATOM 1739 O O . TRP A 1 223 ? 5.324 21.152 13.926 1.00 79.00 223 TRP A O 1
ATOM 1749 N N . ASP A 1 224 ? 4.399 19.509 12.690 1.00 82.38 224 ASP A N 1
ATOM 1750 C CA . ASP A 1 224 ? 3.220 20.237 12.245 1.00 82.38 224 ASP A CA 1
ATOM 1751 C C . ASP A 1 224 ? 1.985 19.408 12.654 1.00 82.38 224 ASP A C 1
ATOM 1753 O O . ASP A 1 224 ? 1.931 18.206 12.374 1.00 82.38 224 ASP A O 1
ATOM 1757 N N . PRO A 1 225 ? 1.020 20.003 13.381 1.00 77.12 225 PRO A N 1
ATOM 1758 C CA . PRO A 1 225 ? -0.159 19.290 13.869 1.00 77.12 225 PRO A CA 1
ATOM 1759 C C . PRO A 1 225 ? -1.131 18.877 12.754 1.00 77.12 225 PRO A C 1
ATOM 1761 O O . PRO A 1 225 ? -1.989 18.032 12.990 1.00 77.12 225 PRO A O 1
ATOM 1764 N N . VAL A 1 226 ? -1.016 19.472 11.567 1.00 83.69 226 VAL A N 1
ATOM 1765 C CA . VAL A 1 226 ? -1.834 19.182 10.384 1.00 83.69 226 VAL A CA 1
ATOM 1766 C C . VAL A 1 226 ? -1.088 18.250 9.431 1.00 83.69 226 VAL A C 1
ATOM 1768 O O . VAL A 1 226 ? -1.683 17.337 8.863 1.00 83.69 226 VAL A O 1
ATOM 1771 N N . VAL A 1 227 ? 0.221 18.453 9.265 1.00 92.50 227 VAL A N 1
ATOM 1772 C CA . VAL A 1 227 ? 1.042 17.736 8.281 1.00 92.50 227 VAL A CA 1
ATOM 1773 C C . VAL A 1 227 ? 2.143 16.940 8.976 1.00 92.50 227 VAL A C 1
ATOM 1775 O O . VAL A 1 227 ? 3.205 17.454 9.318 1.00 92.50 227 VAL A O 1
ATOM 1778 N N . ALA A 1 228 ? 1.936 15.636 9.127 1.00 94.69 228 ALA A N 1
ATOM 1779 C CA . ALA A 1 228 ? 2.955 14.765 9.692 1.00 94.69 228 ALA A CA 1
ATOM 1780 C C . ALA A 1 228 ? 4.212 14.715 8.797 1.00 94.69 228 ALA A C 1
ATOM 1782 O O . ALA A 1 228 ? 4.116 14.795 7.563 1.00 94.69 228 ALA A O 1
ATOM 1783 N N . PRO A 1 229 ? 5.415 14.530 9.380 1.00 95.12 229 PRO A N 1
ATOM 1784 C CA . PRO A 1 229 ? 6.622 14.328 8.587 1.00 95.12 229 PRO A CA 1
ATOM 1785 C C . PRO A 1 229 ? 6.423 13.108 7.672 1.00 95.12 229 PRO A C 1
ATOM 1787 O O . PRO A 1 229 ? 5.936 12.083 8.151 1.00 95.12 229 PRO A O 1
ATOM 1790 N N . PRO A 1 230 ? 6.779 13.161 6.375 1.00 96.12 230 PRO A N 1
ATOM 1791 C CA . PRO A 1 230 ? 6.489 12.062 5.462 1.00 96.12 230 PRO A CA 1
ATOM 1792 C C . PRO A 1 230 ? 7.159 10.766 5.907 1.00 96.12 230 PRO A C 1
ATOM 1794 O O . PRO A 1 230 ? 8.359 10.724 6.195 1.00 96.12 230 PRO A O 1
ATOM 1797 N N . HIS A 1 231 ? 6.384 9.690 5.968 1.00 98.00 231 HIS A N 1
ATOM 1798 C CA . HIS A 1 231 ? 6.856 8.412 6.481 1.00 98.00 231 HIS A CA 1
ATOM 1799 C C . HIS A 1 231 ? 6.041 7.244 5.925 1.00 98.00 231 HIS A C 1
ATOM 1801 O O . HIS A 1 231 ? 4.905 7.406 5.480 1.00 98.00 231 HIS A O 1
ATOM 1807 N N . ASN A 1 232 ? 6.622 6.047 5.968 1.00 98.75 232 ASN A N 1
ATOM 1808 C CA . ASN A 1 232 ? 5.861 4.809 5.852 1.00 98.75 232 ASN A CA 1
ATOM 1809 C C . ASN A 1 232 ? 5.693 4.163 7.215 1.00 98.75 232 ASN A C 1
ATOM 1811 O O . ASN A 1 232 ? 6.624 4.201 8.017 1.00 98.75 232 ASN A O 1
ATOM 1815 N N . VAL A 1 233 ? 4.548 3.521 7.424 1.00 98.81 233 VAL A N 1
ATOM 1816 C CA . VAL A 1 233 ? 4.315 2.611 8.548 1.00 98.81 233 VAL A CA 1
ATOM 1817 C C . VAL A 1 233 ? 4.100 1.211 8.002 1.00 98.81 233 VAL A C 1
ATOM 1819 O O . VAL A 1 233 ? 3.410 1.047 6.995 1.00 98.81 233 VAL A O 1
ATOM 1822 N N . VAL A 1 234 ? 4.686 0.214 8.661 1.00 98.75 234 VAL A N 1
ATOM 1823 C CA . VAL A 1 234 ? 4.418 -1.206 8.410 1.00 98.75 234 VAL A CA 1
ATOM 1824 C C . VAL A 1 234 ? 4.236 -1.912 9.746 1.00 98.75 234 VAL A C 1
ATOM 1826 O O . VAL A 1 234 ? 5.085 -1.770 10.624 1.00 98.75 234 VAL A O 1
ATOM 1829 N N . VAL A 1 235 ? 3.151 -2.674 9.890 1.00 98.38 235 VAL A N 1
ATOM 1830 C CA . VAL A 1 235 ? 2.873 -3.474 11.093 1.00 98.38 235 VAL A CA 1
ATOM 1831 C C . VAL A 1 235 ? 2.741 -4.942 10.710 1.00 98.38 235 VAL A C 1
ATOM 1833 O O . VAL A 1 235 ? 1.900 -5.298 9.881 1.00 98.38 235 VAL A O 1
ATOM 1836 N N . TRP A 1 236 ? 3.593 -5.795 11.283 1.00 97.19 236 TRP A N 1
ATOM 1837 C CA . TRP A 1 236 ? 3.594 -7.233 11.008 1.00 97.19 236 TRP A CA 1
ATOM 1838 C C . TRP A 1 236 ? 4.260 -8.042 12.121 1.00 97.19 236 TRP A C 1
ATOM 1840 O O . TRP A 1 236 ? 5.362 -7.707 12.544 1.00 97.19 236 TRP A O 1
ATOM 1850 N N . ARG A 1 237 ? 3.626 -9.144 12.557 1.00 93.00 237 ARG A N 1
ATOM 1851 C CA . ARG A 1 237 ? 4.184 -10.115 13.528 1.00 93.00 237 ARG A CA 1
ATOM 1852 C C . ARG A 1 237 ? 4.870 -9.473 14.746 1.00 93.00 237 ARG A C 1
ATOM 1854 O O . ARG A 1 237 ? 5.998 -9.817 15.080 1.00 93.00 237 ARG A O 1
ATOM 1861 N N . GLY A 1 238 ? 4.191 -8.524 15.389 1.00 92.44 238 GLY A N 1
ATOM 1862 C CA . GLY A 1 238 ? 4.704 -7.824 16.572 1.00 92.44 238 GLY A CA 1
ATOM 1863 C C . GLY A 1 238 ? 5.660 -6.669 16.268 1.00 92.44 238 GLY A C 1
ATOM 1864 O O . GLY A 1 238 ? 5.987 -5.914 17.167 1.00 92.44 238 GLY A O 1
ATOM 1865 N N . TRP A 1 239 ? 6.062 -6.452 15.019 1.00 96.75 239 TRP A N 1
ATOM 1866 C CA . TRP A 1 239 ? 6.917 -5.325 14.661 1.00 96.75 239 TRP A CA 1
ATOM 1867 C C . TRP A 1 239 ? 6.100 -4.145 14.156 1.00 96.75 239 TRP A C 1
ATOM 1869 O O . TRP A 1 239 ? 5.259 -4.296 13.268 1.00 96.75 239 TRP A O 1
ATOM 1879 N N . LEU A 1 240 ? 6.408 -2.963 14.686 1.00 97.94 240 LEU A N 1
ATOM 1880 C CA . LEU A 1 240 ? 6.035 -1.672 14.119 1.00 97.94 240 LEU A CA 1
ATOM 1881 C C . LEU A 1 240 ? 7.282 -1.052 13.490 1.00 97.94 240 LEU A C 1
ATOM 1883 O O . LEU A 1 240 ? 8.244 -0.765 14.200 1.00 97.94 240 LEU A O 1
ATOM 1887 N N . PHE A 1 241 ? 7.250 -0.797 12.185 1.00 98.06 241 PHE A N 1
ATOM 1888 C CA . PHE A 1 241 ? 8.294 -0.063 11.475 1.00 98.06 241 PHE A CA 1
ATOM 1889 C C . PHE A 1 241 ? 7.804 1.315 11.051 1.00 98.06 241 PHE A C 1
ATOM 1891 O O . PHE A 1 241 ? 6.708 1.447 10.507 1.00 98.06 241 PHE A O 1
ATOM 1898 N N . VAL A 1 242 ? 8.659 2.322 11.224 1.00 98.25 242 VAL A N 1
ATOM 1899 C CA . VAL A 1 242 ? 8.506 3.664 10.661 1.00 98.25 242 VAL A CA 1
ATOM 1900 C C . VAL A 1 242 ? 9.727 3.974 9.802 1.00 98.25 242 VAL A C 1
ATOM 1902 O O . VAL A 1 242 ? 10.858 3.988 10.287 1.00 98.25 242 VAL A O 1
ATOM 1905 N N . VAL A 1 243 ? 9.503 4.236 8.517 1.00 98.00 243 VAL A N 1
ATOM 1906 C CA . VAL A 1 243 ? 10.555 4.629 7.568 1.00 98.00 243 VAL A CA 1
ATOM 1907 C C . VAL A 1 243 ? 10.382 6.116 7.259 1.00 98.00 243 VAL A C 1
ATOM 1909 O O . VAL A 1 243 ? 9.419 6.461 6.576 1.00 98.00 243 VAL A O 1
ATOM 1912 N N . PRO A 1 244 ? 11.268 7.011 7.732 1.00 97.00 244 PRO A N 1
ATOM 1913 C CA . PRO A 1 244 ? 11.230 8.425 7.366 1.00 97.00 244 PRO A CA 1
ATOM 1914 C C . PRO A 1 244 ? 11.491 8.596 5.866 1.00 97.00 244 PRO A C 1
ATOM 1916 O O . PRO A 1 244 ? 12.446 8.035 5.319 1.00 97.00 244 PRO A O 1
ATOM 1919 N N . ARG A 1 245 ? 10.658 9.379 5.178 1.00 96.38 245 ARG A N 1
ATOM 1920 C CA . ARG A 1 245 ? 10.714 9.542 3.723 1.00 96.38 245 ARG A CA 1
ATOM 1921 C C . ARG A 1 245 ? 11.076 10.974 3.341 1.00 96.38 245 ARG A C 1
ATOM 1923 O O . ARG A 1 245 ? 10.491 11.935 3.816 1.00 96.38 245 ARG A O 1
ATOM 1930 N N . ARG A 1 246 ? 12.058 11.109 2.443 1.00 93.75 246 ARG A N 1
ATOM 1931 C CA . ARG A 1 246 ? 12.469 12.407 1.865 1.00 93.75 246 ARG A CA 1
ATOM 1932 C C . ARG A 1 246 ? 11.767 12.742 0.550 1.00 93.75 246 ARG A C 1
ATOM 1934 O O . ARG A 1 246 ? 11.849 13.881 0.115 1.00 93.75 246 ARG A O 1
ATOM 1941 N N . ARG A 1 247 ? 11.248 11.722 -0.134 1.00 90.62 247 ARG A N 1
ATOM 1942 C CA . ARG A 1 247 ? 10.605 11.795 -1.451 1.00 90.62 247 ARG A CA 1
ATOM 1943 C C . ARG A 1 247 ? 9.868 10.492 -1.740 1.00 90.62 247 ARG A C 1
ATOM 1945 O O . ARG A 1 247 ? 10.372 9.413 -1.396 1.00 90.62 247 ARG A O 1
ATOM 1952 N N . GLY A 1 248 ? 8.726 10.597 -2.413 1.00 88.00 248 GLY A N 1
ATOM 1953 C CA . GLY A 1 248 ? 7.935 9.452 -2.872 1.00 88.00 248 GLY A CA 1
ATOM 1954 C C . GLY A 1 248 ? 8.544 8.798 -4.113 1.00 88.00 248 GLY A C 1
ATOM 1955 O O . GLY A 1 248 ? 8.468 7.581 -4.288 1.00 88.00 248 GLY A O 1
ATOM 1956 N N . SER A 1 249 ? 9.220 9.606 -4.934 1.00 86.56 249 SER A N 1
ATOM 1957 C CA . SER A 1 249 ? 9.871 9.191 -6.171 1.00 86.56 249 SER A CA 1
ATOM 1958 C C . SER A 1 249 ? 11.213 9.896 -6.393 1.00 86.56 249 SER A C 1
ATOM 1960 O O . SER A 1 249 ? 11.483 10.971 -5.856 1.00 86.56 249 SER A O 1
ATOM 1962 N N . LEU A 1 250 ? 12.091 9.270 -7.176 1.00 79.88 250 LEU A N 1
ATOM 1963 C CA . LEU A 1 250 ? 13.366 9.828 -7.604 1.00 79.88 250 LEU A CA 1
ATOM 1964 C C . LEU A 1 250 ? 13.625 9.471 -9.065 1.00 79.88 250 LEU A C 1
ATOM 1966 O O . LEU A 1 250 ? 13.786 8.300 -9.383 1.00 79.88 250 LEU A O 1
ATOM 1970 N N . ARG A 1 251 ? 13.693 10.475 -9.952 1.00 77.06 251 ARG A N 1
ATOM 1971 C CA . ARG A 1 251 ? 13.962 10.275 -11.394 1.00 77.06 251 ARG A CA 1
ATOM 1972 C C . ARG A 1 251 ? 13.023 9.240 -12.047 1.00 77.06 251 ARG A C 1
ATOM 1974 O O . ARG A 1 251 ? 13.436 8.508 -12.933 1.00 77.06 251 ARG A O 1
ATOM 1981 N N . GLY A 1 252 ? 11.772 9.168 -11.584 1.00 73.81 252 GLY A N 1
ATOM 1982 C CA . GLY A 1 252 ? 10.766 8.204 -12.048 1.00 73.81 252 GLY A CA 1
ATOM 1983 C C . GLY A 1 252 ? 10.715 6.881 -11.268 1.00 73.81 252 GLY A C 1
ATOM 1984 O O . GLY A 1 252 ? 9.730 6.160 -11.381 1.00 73.81 252 GLY A O 1
ATOM 1985 N N . ALA A 1 253 ? 11.710 6.564 -10.430 1.00 81.31 253 ALA A N 1
ATOM 1986 C CA . ALA A 1 253 ? 11.655 5.416 -9.523 1.00 81.31 253 ALA A CA 1
ATOM 1987 C C . ALA A 1 253 ? 10.815 5.776 -8.292 1.00 81.31 253 ALA A C 1
ATOM 1989 O O . ALA A 1 253 ? 11.233 6.616 -7.494 1.00 81.31 253 ALA A O 1
ATOM 1990 N N . SER A 1 254 ? 9.640 5.170 -8.121 1.00 87.19 254 SER A N 1
ATOM 1991 C CA . SER A 1 254 ? 8.749 5.425 -6.982 1.00 87.19 254 SER A CA 1
ATOM 1992 C C . SER A 1 254 ? 8.678 4.241 -6.025 1.00 87.19 254 SER A C 1
ATOM 1994 O O . SER A 1 254 ? 8.592 3.086 -6.437 1.00 87.19 254 SER A O 1
ATOM 1996 N N . ALA A 1 255 ? 8.687 4.528 -4.725 1.00 90.44 255 ALA A N 1
ATOM 1997 C CA . ALA A 1 255 ? 8.548 3.513 -3.689 1.00 90.44 255 ALA A CA 1
ATOM 1998 C C . ALA A 1 255 ? 7.528 3.960 -2.647 1.00 90.44 255 ALA A C 1
ATOM 2000 O O . ALA A 1 255 ? 7.583 5.080 -2.139 1.00 90.44 255 ALA A O 1
ATOM 2001 N N . ASN A 1 256 ? 6.621 3.063 -2.287 1.00 94.50 256 ASN A N 1
ATOM 2002 C CA . ASN A 1 256 ? 5.750 3.188 -1.123 1.00 94.50 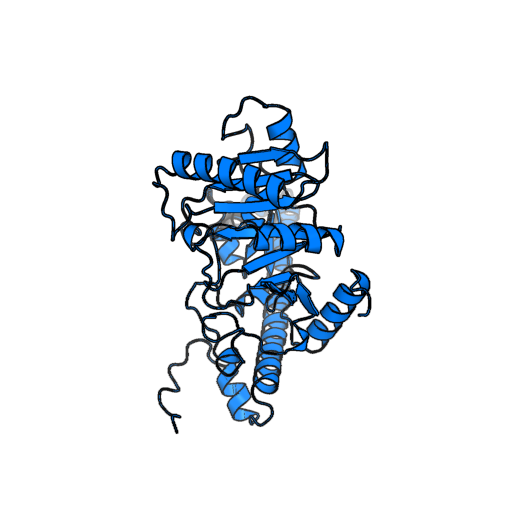256 ASN A CA 1
ATOM 2003 C C . ASN A 1 256 ? 6.268 2.272 0.003 1.00 94.50 256 ASN A C 1
ATOM 2005 O O . ASN A 1 256 ? 7.345 1.691 -0.123 1.00 94.50 256 ASN A O 1
ATOM 2009 N N . ALA A 1 257 ? 5.498 2.095 1.076 1.00 97.38 257 ALA A N 1
ATOM 2010 C CA . ALA A 1 257 ? 5.829 1.194 2.176 1.00 97.38 257 ALA A CA 1
ATOM 2011 C C . ALA A 1 257 ? 6.193 -0.227 1.707 1.00 97.38 257 ALA A C 1
ATOM 2013 O O . ALA A 1 257 ? 7.176 -0.784 2.181 1.00 97.38 257 ALA A O 1
ATOM 2014 N N . GLY A 1 258 ? 5.463 -0.797 0.740 1.00 95.81 258 GLY A N 1
ATOM 2015 C CA . GLY A 1 258 ? 5.781 -2.110 0.164 1.00 95.81 258 GLY A CA 1
ATOM 2016 C C . GLY A 1 258 ? 7.137 -2.130 -0.548 1.00 95.81 258 GLY A C 1
ATOM 2017 O O . GLY A 1 258 ? 7.950 -3.021 -0.302 1.00 95.81 258 GLY A O 1
ATOM 2018 N N . GLY A 1 259 ? 7.426 -1.091 -1.338 1.00 94.44 259 GLY A N 1
ATOM 2019 C CA . GLY A 1 259 ? 8.728 -0.900 -1.985 1.00 94.44 259 GLY A CA 1
ATOM 2020 C C . GLY A 1 259 ? 9.872 -0.767 -0.981 1.00 94.44 259 GLY A C 1
ATOM 2021 O O . GLY A 1 259 ? 10.908 -1.413 -1.132 1.00 94.44 259 GLY A O 1
ATOM 2022 N N . MET A 1 260 ? 9.652 -0.007 0.095 1.00 95.69 260 MET A N 1
ATOM 2023 C CA . MET A 1 260 ? 10.600 0.108 1.208 1.00 95.69 260 MET A CA 1
ATOM 2024 C C . MET A 1 260 ? 10.755 -1.199 1.994 1.00 95.69 260 MET A C 1
ATOM 2026 O O . MET A 1 260 ? 11.727 -1.332 2.720 1.00 95.69 260 MET A O 1
ATOM 2030 N N . MET A 1 261 ? 9.836 -2.159 1.855 1.00 96.56 261 MET A N 1
ATOM 2031 C CA . MET A 1 261 ? 9.944 -3.517 2.404 1.00 96.56 261 MET A CA 1
ATOM 2032 C C . MET A 1 261 ? 10.423 -4.544 1.364 1.00 96.56 261 MET A C 1
ATOM 2034 O O . MET A 1 261 ? 10.195 -5.744 1.527 1.00 96.56 261 MET A O 1
ATOM 2038 N N . GLY A 1 262 ? 11.083 -4.093 0.293 1.00 94.31 262 GLY A N 1
ATOM 2039 C CA . GLY A 1 262 ? 11.750 -4.961 -0.679 1.00 94.31 262 GLY A CA 1
ATOM 2040 C C . GLY A 1 262 ? 10.888 -5.411 -1.858 1.00 94.31 262 GLY A C 1
ATOM 2041 O O . GLY A 1 262 ? 11.317 -6.273 -2.626 1.00 94.31 262 GLY A O 1
ATOM 2042 N N . GLU A 1 263 ? 9.690 -4.854 -2.035 1.00 93.12 263 GLU A N 1
ATOM 2043 C CA . GLU A 1 263 ? 8.784 -5.251 -3.114 1.00 93.12 263 GLU A CA 1
ATOM 2044 C C . GLU A 1 263 ? 8.223 -4.036 -3.861 1.00 93.12 263 GLU A C 1
ATOM 2046 O O . GLU A 1 263 ? 7.233 -3.425 -3.459 1.00 93.12 263 GLU A O 1
ATOM 2051 N N . VAL A 1 264 ? 8.868 -3.676 -4.969 1.00 91.12 264 VAL A N 1
ATOM 2052 C CA . VAL A 1 264 ? 8.469 -2.542 -5.809 1.00 91.12 264 VAL A CA 1
ATOM 2053 C C . VAL A 1 264 ? 7.648 -3.053 -6.983 1.00 91.12 264 VAL A C 1
ATOM 2055 O O . VAL A 1 264 ? 8.064 -3.963 -7.696 1.00 91.12 264 VAL A O 1
ATOM 2058 N N . TRP A 1 265 ? 6.500 -2.430 -7.215 1.00 88.75 265 TRP A N 1
ATOM 2059 C CA . TRP A 1 265 ? 5.606 -2.767 -8.315 1.00 88.75 265 TRP A CA 1
ATOM 2060 C C . TRP A 1 265 ? 5.671 -1.701 -9.403 1.00 88.75 265 TRP A C 1
ATOM 2062 O O . TRP A 1 265 ? 5.533 -0.513 -9.121 1.00 88.75 265 TRP A O 1
ATOM 2072 N N . VAL A 1 266 ? 5.872 -2.131 -10.645 1.00 83.31 266 VAL A N 1
ATOM 2073 C CA . VAL A 1 266 ? 5.967 -1.266 -11.825 1.00 83.31 266 VAL A CA 1
ATOM 2074 C C . VAL A 1 266 ? 5.043 -1.767 -12.931 1.00 83.31 266 VAL A C 1
ATOM 2076 O O . VAL A 1 266 ? 4.766 -2.961 -13.007 1.00 83.31 266 VAL A O 1
ATOM 2079 N N . HIS A 1 267 ? 4.576 -0.876 -13.807 1.00 76.69 267 HIS A N 1
ATOM 2080 C CA . HIS A 1 267 ? 3.675 -1.251 -14.905 1.00 76.69 267 HIS A CA 1
ATOM 2081 C C . HIS A 1 267 ? 4.411 -1.825 -16.130 1.00 76.69 267 HIS A C 1
ATOM 2083 O O . HIS A 1 267 ? 3.816 -2.552 -16.917 1.00 76.69 267 HIS A O 1
ATOM 2089 N N . GLY A 1 268 ? 5.712 -1.553 -16.291 1.00 72.62 268 GLY A N 1
ATOM 2090 C CA . GLY A 1 268 ? 6.463 -1.954 -17.485 1.00 72.62 268 GLY A CA 1
ATOM 2091 C C . GLY A 1 268 ? 7.960 -2.151 -17.251 1.00 72.62 268 GLY A C 1
ATOM 2092 O O . GLY A 1 268 ? 8.525 -1.723 -16.243 1.00 72.62 268 GLY A O 1
ATOM 2093 N N . ARG A 1 269 ? 8.634 -2.806 -18.207 1.00 69.44 269 ARG A N 1
ATOM 2094 C CA . ARG A 1 269 ? 10.095 -3.029 -18.157 1.00 69.44 269 ARG A CA 1
ATOM 2095 C C . ARG A 1 269 ? 10.902 -1.744 -18.329 1.00 69.44 269 ARG A C 1
ATOM 2097 O O . ARG A 1 269 ? 12.019 -1.681 -17.836 1.00 69.44 269 ARG A O 1
ATOM 2104 N N . GLU A 1 270 ? 10.353 -0.719 -18.965 1.00 68.81 270 GLU A N 1
ATOM 2105 C CA . GLU A 1 270 ? 10.970 0.614 -19.020 1.00 68.81 270 GLU A CA 1
ATOM 2106 C C . GLU A 1 270 ? 11.189 1.209 -17.620 1.00 68.81 270 GLU A C 1
ATOM 2108 O O . GLU A 1 270 ? 12.253 1.754 -17.335 1.00 68.81 270 GLU A O 1
ATOM 2113 N N . ALA A 1 271 ? 10.254 0.984 -16.694 1.00 69.75 271 ALA A N 1
ATOM 2114 C CA . ALA A 1 271 ? 10.397 1.399 -15.305 1.00 69.75 271 ALA A CA 1
ATOM 2115 C C . ALA A 1 271 ? 11.488 0.606 -14.566 1.00 69.75 271 ALA A C 1
ATOM 2117 O O . ALA A 1 271 ? 12.135 1.137 -13.670 1.00 69.75 271 ALA A O 1
ATOM 2118 N N . VAL A 1 272 ? 11.772 -0.637 -14.973 1.00 72.56 272 VAL A N 1
ATOM 2119 C CA . VAL A 1 272 ? 12.927 -1.395 -14.456 1.00 72.56 272 VAL A CA 1
ATOM 2120 C C . VAL A 1 272 ? 14.245 -0.728 -14.844 1.00 72.56 272 VAL A C 1
ATOM 2122 O O . VAL A 1 272 ? 15.199 -0.769 -14.072 1.00 72.56 272 VAL A O 1
ATOM 2125 N N . GLU A 1 273 ? 14.313 -0.098 -16.020 1.00 68.75 273 GLU A N 1
ATOM 2126 C CA . GLU A 1 273 ? 15.508 0.641 -16.441 1.00 68.75 273 GLU A CA 1
ATOM 2127 C C . GLU A 1 273 ? 15.737 1.877 -15.575 1.00 68.75 273 GLU A C 1
ATOM 2129 O O . GLU A 1 273 ? 16.879 2.153 -15.221 1.00 68.75 273 GLU A O 1
ATOM 2134 N N . ILE A 1 274 ? 14.661 2.558 -15.171 1.00 73.62 274 ILE A N 1
ATOM 2135 C CA . ILE A 1 274 ? 14.721 3.709 -14.263 1.00 73.62 274 ILE A CA 1
ATOM 2136 C C . ILE A 1 274 ? 15.313 3.320 -12.896 1.00 73.62 274 ILE A C 1
ATOM 2138 O O . ILE A 1 274 ? 16.089 4.074 -12.315 1.00 73.62 274 ILE A O 1
ATOM 2142 N N . TRP A 1 275 ? 14.987 2.127 -12.396 1.00 74.62 275 TRP A N 1
ATOM 2143 C CA . TRP A 1 275 ? 15.533 1.594 -11.143 1.00 74.62 275 TRP A CA 1
ATOM 2144 C C . TRP A 1 275 ? 16.979 1.085 -11.253 1.00 74.62 275 TRP A C 1
ATOM 2146 O O . TRP A 1 275 ? 17.636 0.860 -10.237 1.00 74.62 275 TRP A O 1
ATOM 2156 N N . GLY A 1 276 ? 17.488 0.882 -12.468 1.00 63.97 276 GLY A N 1
ATOM 2157 C CA . GLY A 1 276 ? 18.831 0.369 -12.709 1.00 63.97 276 GLY A CA 1
ATOM 2158 C C . GLY A 1 276 ? 19.876 1.474 -12.841 1.00 63.97 276 GLY A C 1
ATOM 2159 O O . GLY A 1 276 ? 20.296 1.772 -13.958 1.00 63.97 276 GLY A O 1
ATOM 2160 N N . GLU A 1 277 ? 20.380 2.024 -11.734 1.00 53.00 277 GLU A N 1
ATOM 2161 C CA . GLU A 1 277 ? 21.685 2.704 -11.774 1.00 53.00 277 GLU A CA 1
ATOM 2162 C C . GLU A 1 277 ? 22.792 1.645 -12.040 1.00 53.00 277 GLU A C 1
ATOM 2164 O O . GLU A 1 277 ? 22.775 0.560 -11.457 1.00 53.00 277 GLU A O 1
ATOM 2169 N N . ASP A 1 278 ? 23.717 1.941 -12.968 1.00 45.09 278 ASP A N 1
ATOM 2170 C CA . ASP A 1 278 ? 24.824 1.101 -13.496 1.00 45.09 278 ASP A CA 1
ATOM 2171 C C . ASP A 1 278 ? 24.552 0.118 -14.653 1.00 45.09 278 ASP A C 1
ATOM 2173 O O . ASP A 1 278 ? 25.134 -0.967 -14.696 1.00 45.09 278 ASP A O 1
ATOM 2177 N N . GLY A 1 279 ? 23.735 0.458 -15.657 1.00 43.44 279 GLY A N 1
ATOM 2178 C CA . GLY A 1 279 ? 23.843 -0.228 -16.962 1.00 43.44 279 GLY A CA 1
ATOM 2179 C C . GLY A 1 279 ? 23.660 -1.758 -16.907 1.00 43.44 279 GLY A C 1
ATOM 2180 O O . GLY A 1 279 ? 24.233 -2.499 -17.705 1.00 43.44 279 GLY A O 1
ATOM 2181 N N . ARG A 1 280 ? 22.865 -2.246 -15.947 1.00 51.56 280 ARG A N 1
ATOM 2182 C CA . ARG A 1 280 ? 22.421 -3.647 -15.826 1.00 51.56 280 ARG A CA 1
ATOM 2183 C C . ARG A 1 280 ? 20.954 -3.831 -16.237 1.00 51.56 280 ARG A C 1
ATOM 2185 O O . ARG A 1 280 ? 20.419 -4.929 -16.121 1.00 51.56 280 ARG A O 1
ATOM 2192 N N . GLY A 1 281 ? 20.323 -2.769 -16.742 1.00 54.44 281 GLY A N 1
ATOM 2193 C CA . GLY A 1 281 ? 18.960 -2.784 -17.269 1.00 54.44 281 GLY A CA 1
ATOM 2194 C C . GLY A 1 281 ? 18.805 -3.610 -18.550 1.00 54.44 281 GLY A C 1
ATOM 2195 O O . GLY A 1 281 ? 19.775 -3.990 -19.210 1.00 54.44 281 GLY A O 1
ATOM 2196 N N . TYR A 1 282 ? 17.552 -3.867 -18.917 1.00 60.22 282 TYR A N 1
ATOM 2197 C CA . TYR A 1 282 ? 17.145 -4.637 -20.095 1.00 60.22 282 TYR A CA 1
ATOM 2198 C C . TYR A 1 282 ? 17.826 -4.162 -21.393 1.00 60.22 282 TYR A C 1
ATOM 2200 O O . TYR A 1 282 ? 18.445 -4.977 -22.083 1.00 60.22 282 TYR A O 1
ATOM 2208 N N . ARG A 1 283 ? 17.834 -2.851 -21.683 1.00 57.62 283 ARG A N 1
ATOM 2209 C CA . ARG A 1 283 ? 18.600 -2.274 -22.803 1.00 57.62 283 ARG A CA 1
ATOM 2210 C C . ARG A 1 283 ? 20.088 -2.582 -22.746 1.00 57.62 283 ARG A C 1
ATOM 2212 O O . ARG A 1 283 ? 20.679 -2.890 -23.774 1.00 57.62 283 ARG A O 1
ATOM 2219 N N . ALA A 1 284 ? 20.703 -2.549 -21.571 1.00 60.03 284 ALA A N 1
ATOM 2220 C CA . ALA A 1 284 ? 22.120 -2.853 -21.446 1.00 60.03 284 ALA A CA 1
ATOM 2221 C C . ALA A 1 284 ? 22.416 -4.342 -21.669 1.00 60.03 284 ALA A C 1
ATOM 2223 O O . ALA A 1 284 ? 23.438 -4.672 -22.267 1.00 60.03 284 ALA A O 1
ATOM 2224 N N . LEU A 1 285 ? 21.513 -5.249 -21.279 1.00 65.88 285 LEU A N 1
ATOM 2225 C CA . LEU A 1 285 ? 21.616 -6.669 -21.624 1.00 65.88 285 LEU A CA 1
ATOM 2226 C C . LEU A 1 285 ? 21.489 -6.883 -23.140 1.00 65.88 285 LEU A C 1
ATOM 2228 O O . LEU A 1 285 ? 22.310 -7.589 -23.725 1.00 65.88 285 LEU A O 1
ATOM 2232 N N . VAL A 1 286 ? 20.516 -6.232 -23.784 1.00 70.81 286 VAL A N 1
ATOM 2233 C CA . VAL A 1 286 ? 20.346 -6.261 -25.247 1.00 70.81 286 VAL A CA 1
ATOM 2234 C C . VAL A 1 286 ? 21.593 -5.716 -25.947 1.00 70.81 286 VAL A C 1
ATOM 2236 O O . VAL A 1 286 ? 22.119 -6.362 -26.853 1.00 70.81 286 VAL A O 1
ATOM 2239 N N . THR A 1 287 ? 22.116 -4.575 -25.500 1.00 71.44 287 THR A N 1
ATOM 2240 C CA . THR A 1 287 ? 23.340 -3.964 -26.032 1.00 71.44 287 THR A CA 1
ATOM 2241 C C . THR A 1 287 ? 24.561 -4.849 -25.797 1.00 71.44 287 THR A C 1
ATOM 2243 O O . THR A 1 287 ? 25.347 -5.044 -26.716 1.00 71.44 287 THR A O 1
ATOM 2246 N N . ARG A 1 288 ? 24.710 -5.475 -24.623 1.00 76.75 288 ARG A N 1
ATOM 2247 C CA . ARG A 1 288 ? 25.801 -6.427 -24.350 1.00 76.75 288 ARG A CA 1
ATOM 2248 C C . ARG A 1 288 ? 25.731 -7.646 -25.259 1.00 76.75 288 ARG A C 1
ATOM 2250 O O . ARG A 1 288 ? 26.760 -8.046 -25.791 1.00 76.75 288 ARG A O 1
ATOM 2257 N N . VAL A 1 289 ? 24.547 -8.220 -25.471 1.00 81.69 289 VAL A N 1
ATOM 2258 C CA . VAL A 1 289 ? 24.376 -9.353 -26.393 1.00 81.69 289 VAL A CA 1
ATOM 2259 C C . VAL A 1 289 ? 24.673 -8.926 -27.832 1.00 81.69 289 VAL A C 1
ATOM 2261 O O . VAL A 1 289 ? 25.387 -9.645 -28.528 1.00 81.69 289 VAL A O 1
ATOM 2264 N N . LYS A 1 290 ? 24.230 -7.737 -28.267 1.00 82.81 290 LYS A N 1
ATOM 2265 C CA . LYS A 1 290 ? 24.604 -7.165 -29.574 1.00 82.81 290 LYS A CA 1
ATOM 2266 C C . LYS A 1 290 ? 26.121 -6.985 -29.708 1.00 82.81 290 LYS A C 1
ATOM 2268 O O . LYS A 1 290 ? 26.687 -7.442 -30.694 1.00 82.81 290 LYS A O 1
ATOM 2273 N N . ASN A 1 291 ? 26.777 -6.420 -28.696 1.00 85.44 291 ASN A N 1
ATOM 2274 C CA . ASN A 1 291 ? 28.226 -6.209 -28.669 1.00 85.44 291 ASN A CA 1
ATOM 2275 C C . ASN A 1 291 ? 29.018 -7.524 -28.630 1.00 85.44 291 ASN A C 1
ATOM 2277 O O . ASN A 1 291 ? 30.118 -7.598 -29.162 1.00 85.44 291 ASN A O 1
ATOM 2281 N N . ILE A 1 292 ? 28.496 -8.576 -27.992 1.00 86.94 292 ILE A N 1
ATOM 2282 C CA . ILE A 1 292 ? 29.114 -9.909 -28.030 1.00 86.94 292 ILE A CA 1
ATOM 2283 C C . ILE A 1 292 ? 28.999 -10.488 -29.441 1.00 86.94 292 ILE A C 1
ATOM 2285 O O . ILE A 1 292 ? 29.988 -10.985 -29.966 1.00 86.94 292 ILE A O 1
ATOM 2289 N N . LYS A 1 293 ? 27.827 -10.376 -30.074 1.00 86.62 293 LYS A N 1
ATOM 2290 C CA . LYS A 1 293 ? 27.581 -10.861 -31.442 1.00 86.62 293 LYS A CA 1
ATOM 2291 C C . LYS A 1 293 ? 28.357 -10.096 -32.515 1.00 86.62 293 LYS A C 1
ATOM 2293 O O . LYS A 1 293 ? 28.584 -10.643 -33.585 1.00 86.62 293 LYS A O 1
ATOM 2298 N N . SER A 1 294 ? 28.755 -8.851 -32.253 1.00 87.12 294 SER A N 1
ATOM 2299 C CA . SER A 1 294 ? 29.571 -8.064 -33.183 1.00 87.12 294 SER A CA 1
ATOM 2300 C C . SER A 1 294 ? 31.065 -8.400 -33.116 1.00 87.12 294 SER A C 1
ATOM 2302 O O . SER A 1 294 ? 31.827 -7.912 -33.946 1.00 87.12 294 SER A O 1
ATOM 2304 N N . LYS A 1 295 ? 31.517 -9.212 -32.146 1.00 90.06 295 LYS A N 1
ATOM 2305 C CA . LYS A 1 295 ? 32.921 -9.645 -32.059 1.00 90.06 295 LYS A CA 1
ATOM 2306 C C . LYS A 1 295 ? 33.197 -10.793 -33.039 1.00 90.06 295 LYS A C 1
ATOM 2308 O O . LYS A 1 295 ? 32.417 -11.748 -33.044 1.00 90.06 295 LYS A O 1
ATOM 2313 N N . PRO A 1 296 ? 34.328 -10.791 -33.771 1.00 85.00 296 PRO A N 1
ATOM 2314 C CA . PRO A 1 296 ? 34.681 -11.865 -34.710 1.00 85.00 296 PRO A CA 1
ATOM 2315 C C . PRO A 1 296 ? 34.699 -13.260 -34.064 1.00 85.00 296 PRO A C 1
ATOM 2317 O O . PRO A 1 296 ? 34.191 -14.227 -34.625 1.00 85.00 296 PRO A O 1
ATOM 2320 N N . GLU A 1 297 ? 35.195 -13.356 -32.827 1.00 88.00 297 GLU A N 1
ATOM 2321 C CA . GLU A 1 297 ? 35.288 -14.615 -32.074 1.00 88.00 297 GLU A CA 1
ATOM 2322 C C . GLU A 1 297 ? 33.933 -15.238 -31.711 1.00 88.00 297 GLU A C 1
ATOM 2324 O O . GLU A 1 297 ? 33.873 -16.420 -31.355 1.00 88.00 297 GLU A O 1
ATOM 2329 N N . SER A 1 298 ? 32.843 -14.467 -31.779 1.00 82.31 298 SER A N 1
ATOM 2330 C CA . SER A 1 298 ? 31.498 -14.956 -31.462 1.00 82.31 298 SER A CA 1
ATOM 2331 C C . SER A 1 298 ? 30.987 -15.977 -32.478 1.00 82.31 298 SER A C 1
ATOM 2333 O O . SER A 1 298 ? 30.176 -16.827 -32.117 1.00 82.31 298 SER A O 1
ATOM 2335 N N . GLY A 1 299 ? 31.506 -15.939 -33.710 1.00 82.69 299 GLY A N 1
ATOM 2336 C CA . GLY A 1 299 ? 31.228 -16.915 -34.764 1.00 82.69 299 GLY A CA 1
ATOM 2337 C C . GLY A 1 299 ? 32.115 -18.163 -34.718 1.00 82.69 299 GLY A C 1
ATOM 2338 O O . GLY A 1 299 ? 31.923 -19.067 -35.525 1.00 82.69 299 GLY A O 1
ATOM 2339 N N . SER A 1 300 ? 33.084 -18.240 -33.797 1.00 90.81 300 SER A N 1
ATOM 2340 C CA . SER A 1 300 ? 33.968 -19.407 -33.701 1.00 90.81 300 SER A CA 1
ATOM 2341 C C . SER A 1 300 ? 33.199 -20.664 -33.259 1.00 90.81 300 SER A C 1
ATOM 2343 O O . SER A 1 300 ? 32.275 -20.551 -32.445 1.00 90.81 300 SER A O 1
ATOM 2345 N N . PRO A 1 301 ? 33.604 -21.877 -33.692 1.00 88.38 301 PRO A N 1
ATOM 2346 C CA . PRO A 1 301 ? 32.956 -23.131 -33.285 1.00 88.38 301 PRO A CA 1
ATOM 2347 C C . PRO A 1 301 ? 32.867 -23.317 -31.764 1.00 88.38 301 PRO A C 1
ATOM 2349 O O . PRO A 1 301 ? 31.932 -23.934 -31.259 1.00 88.38 301 PRO A O 1
ATOM 2352 N N . ARG A 1 302 ? 33.822 -22.734 -31.025 1.00 89.44 302 ARG A N 1
ATOM 2353 C CA . ARG A 1 302 ? 33.871 -22.755 -29.561 1.00 89.44 302 ARG A CA 1
ATOM 2354 C C . ARG A 1 302 ? 32.777 -21.901 -28.909 1.00 89.44 302 ARG A C 1
ATOM 2356 O O . ARG A 1 302 ? 32.228 -22.325 -27.896 1.00 89.44 302 ARG A O 1
ATOM 2363 N N . ASN A 1 303 ? 32.468 -20.729 -29.475 1.00 87.62 303 ASN A N 1
ATOM 2364 C CA . ASN A 1 303 ? 31.634 -19.703 -28.831 1.00 87.62 303 ASN A CA 1
ATOM 2365 C C . ASN A 1 303 ? 30.222 -19.575 -29.436 1.00 87.62 303 ASN A C 1
ATOM 2367 O O . ASN A 1 303 ? 29.266 -19.270 -28.715 1.00 87.62 303 ASN A O 1
ATOM 2371 N N . ALA A 1 304 ? 30.062 -19.836 -30.738 1.00 89.25 304 ALA A N 1
ATOM 2372 C CA . ALA A 1 304 ? 28.795 -19.694 -31.466 1.00 89.25 304 ALA A CA 1
ATOM 2373 C C . ALA A 1 304 ? 27.598 -20.403 -30.796 1.00 89.25 304 ALA A C 1
ATOM 2375 O O . ALA A 1 304 ? 26.535 -19.780 -30.672 1.00 89.25 304 ALA A O 1
ATOM 2376 N N . PRO A 1 305 ? 27.726 -21.648 -30.286 1.00 91.50 305 PRO A N 1
ATOM 2377 C CA . PRO A 1 305 ? 26.613 -22.328 -29.624 1.00 91.50 305 PRO A CA 1
ATOM 2378 C C . PRO A 1 305 ? 26.116 -21.599 -28.367 1.00 91.50 305 PRO A C 1
ATOM 2380 O O . PRO A 1 305 ? 24.906 -21.501 -28.136 1.00 91.50 305 PRO A O 1
ATOM 2383 N N . GLN A 1 306 ? 27.030 -21.055 -27.557 1.00 87.44 306 GLN A N 1
ATOM 2384 C CA . GLN A 1 306 ? 26.684 -20.375 -26.304 1.00 87.44 306 GLN A CA 1
ATOM 2385 C C . GLN A 1 306 ? 26.081 -18.996 -26.579 1.00 87.44 306 GLN A C 1
ATOM 2387 O O . GLN A 1 306 ? 25.041 -18.657 -26.010 1.00 87.44 306 GLN A O 1
ATOM 2392 N N . VAL A 1 307 ? 26.675 -18.235 -27.505 1.00 88.50 307 VAL A N 1
ATOM 2393 C CA . VAL A 1 307 ? 26.149 -16.932 -27.941 1.00 88.50 307 VAL A CA 1
ATOM 2394 C C . VAL A 1 307 ? 24.746 -17.096 -28.533 1.00 88.50 307 VAL A C 1
ATOM 2396 O O . VAL A 1 307 ? 23.822 -16.375 -28.153 1.00 88.50 307 VAL A O 1
ATOM 2399 N N . GLY A 1 308 ? 24.542 -18.109 -29.382 1.00 86.56 308 GLY A N 1
ATOM 2400 C CA . GLY A 1 308 ? 23.236 -18.427 -29.962 1.00 86.56 308 GLY A CA 1
ATOM 2401 C C . GLY A 1 308 ? 22.195 -18.888 -28.935 1.00 86.56 308 GLY A C 1
ATOM 2402 O O . GLY A 1 308 ? 21.003 -18.623 -29.106 1.00 86.56 308 GLY A O 1
ATOM 2403 N N . LYS A 1 309 ? 22.604 -19.556 -27.848 1.00 86.44 309 LYS A N 1
ATOM 2404 C CA . LYS A 1 309 ? 21.706 -19.919 -26.736 1.00 86.44 309 LYS A CA 1
ATOM 2405 C C . LYS A 1 309 ? 21.233 -18.679 -25.974 1.00 86.44 309 LYS A C 1
ATOM 2407 O O . LYS A 1 309 ? 20.044 -18.568 -25.681 1.00 86.44 309 LYS A O 1
ATOM 2412 N N . VAL A 1 310 ? 22.138 -17.743 -25.685 1.00 80.38 310 VAL A N 1
ATOM 2413 C CA . VAL A 1 310 ? 21.809 -16.490 -24.988 1.00 80.38 310 VAL A CA 1
ATOM 2414 C C . VAL A 1 310 ? 20.922 -15.587 -25.854 1.00 80.38 310 VAL A C 1
ATOM 2416 O O . VAL A 1 310 ? 19.911 -15.098 -25.357 1.00 80.38 310 VAL A O 1
ATOM 2419 N N . ASP A 1 311 ? 21.224 -15.431 -27.150 1.00 82.25 311 ASP A N 1
ATOM 2420 C CA . ASP A 1 311 ? 20.410 -14.638 -28.092 1.00 82.25 311 ASP A CA 1
ATOM 2421 C C . ASP A 1 311 ? 18.990 -15.197 -28.240 1.00 82.25 311 ASP A C 1
ATOM 2423 O O . ASP A 1 311 ? 18.018 -14.448 -28.158 1.00 82.25 311 ASP A O 1
ATOM 2427 N N . ARG A 1 312 ? 18.849 -16.523 -28.396 1.00 86.12 312 ARG A N 1
ATOM 2428 C CA . ARG A 1 312 ? 17.532 -17.173 -28.466 1.00 86.12 312 ARG A CA 1
ATOM 2429 C C . ARG A 1 312 ? 16.746 -17.017 -27.175 1.00 86.12 312 ARG A C 1
ATOM 2431 O O . ARG A 1 312 ? 15.561 -16.715 -27.236 1.00 86.12 312 ARG A O 1
ATOM 2438 N N . ARG A 1 313 ? 17.391 -17.179 -26.015 1.00 76.00 313 ARG A N 1
ATOM 2439 C CA . ARG A 1 313 ? 16.731 -16.984 -24.718 1.00 76.00 313 ARG A CA 1
ATOM 2440 C C . ARG A 1 313 ? 16.270 -15.539 -24.543 1.00 76.00 313 ARG A C 1
ATOM 2442 O O . ARG A 1 313 ? 15.153 -15.323 -24.096 1.00 76.00 313 ARG A O 1
ATOM 2449 N N . LEU A 1 314 ? 17.093 -14.568 -24.942 1.00 73.75 314 LEU A N 1
ATOM 2450 C CA . LEU A 1 314 ? 16.728 -13.154 -24.913 1.00 73.75 314 LEU A CA 1
ATOM 2451 C C . LEU A 1 314 ? 15.529 -12.871 -25.831 1.00 73.75 314 LEU A C 1
ATOM 2453 O O . LEU A 1 314 ? 14.546 -12.302 -25.371 1.00 73.75 314 LEU A O 1
ATOM 2457 N N . LYS A 1 315 ? 15.562 -13.329 -27.088 1.00 75.31 315 LYS A N 1
ATOM 2458 C CA . LYS A 1 315 ? 14.448 -13.184 -28.043 1.00 75.31 315 LYS A CA 1
ATOM 2459 C C . LYS A 1 315 ? 13.166 -13.872 -27.580 1.00 75.31 315 LYS A C 1
ATOM 2461 O O . LYS A 1 315 ? 12.097 -13.293 -27.707 1.00 75.31 315 LYS A O 1
ATOM 2466 N N . ALA A 1 316 ? 13.261 -15.076 -27.019 1.00 73.44 316 ALA A N 1
ATOM 2467 C CA . ALA A 1 316 ? 12.104 -15.788 -26.481 1.00 73.44 316 ALA A CA 1
ATOM 2468 C C . ALA A 1 316 ? 11.448 -15.002 -25.336 1.00 73.44 316 ALA A C 1
ATOM 2470 O O . ALA A 1 316 ? 10.228 -14.884 -25.298 1.00 73.44 316 ALA A O 1
ATOM 2471 N N . THR A 1 317 ? 12.249 -14.403 -24.449 1.00 60.91 317 THR A N 1
ATOM 2472 C CA . THR A 1 317 ? 11.741 -13.508 -23.401 1.00 60.91 317 THR A CA 1
ATOM 2473 C C . THR A 1 317 ? 11.082 -12.254 -23.989 1.00 60.91 317 THR A C 1
ATOM 2475 O O . THR A 1 317 ? 10.041 -11.842 -23.487 1.00 60.91 317 THR A O 1
ATOM 2478 N N . ILE A 1 318 ? 11.638 -11.673 -25.062 1.00 63.44 318 ILE A N 1
ATOM 2479 C CA . ILE A 1 318 ? 11.054 -10.507 -25.757 1.00 63.44 318 ILE A CA 1
ATOM 2480 C C . ILE A 1 318 ? 9.705 -10.855 -26.386 1.00 63.44 318 ILE A C 1
ATOM 2482 O O . ILE A 1 318 ? 8.733 -10.137 -26.182 1.00 63.44 318 ILE A O 1
ATOM 2486 N N . ASN A 1 319 ? 9.624 -11.965 -27.115 1.00 65.25 319 ASN A N 1
ATOM 2487 C CA . ASN A 1 319 ? 8.376 -12.376 -27.749 1.00 65.25 319 ASN A CA 1
ATOM 2488 C C . ASN A 1 319 ? 7.317 -12.710 -26.696 1.00 65.25 319 ASN A C 1
ATOM 2490 O O . ASN A 1 319 ? 6.186 -12.259 -26.813 1.00 65.25 319 ASN A O 1
ATOM 2494 N N . ARG A 1 320 ? 7.695 -13.419 -25.622 1.00 63.91 320 ARG A N 1
ATOM 2495 C CA . ARG A 1 320 ? 6.789 -13.690 -24.498 1.00 63.91 320 ARG A CA 1
ATOM 2496 C C . ARG A 1 320 ? 6.251 -12.395 -23.883 1.00 63.91 320 ARG A C 1
ATOM 2498 O O . ARG A 1 320 ? 5.077 -12.345 -23.547 1.00 63.91 320 ARG A O 1
ATOM 2505 N N . TYR A 1 321 ? 7.089 -11.362 -23.775 1.00 58.25 321 TYR A N 1
ATOM 2506 C CA . TYR A 1 321 ? 6.686 -10.033 -23.318 1.00 58.25 321 TYR A CA 1
ATOM 2507 C C . TYR A 1 321 ? 5.691 -9.369 -24.274 1.00 58.25 321 TYR A C 1
ATOM 2509 O O . TYR A 1 321 ? 4.657 -8.907 -23.820 1.00 58.25 321 TYR A O 1
ATOM 2517 N N . GLN A 1 322 ? 5.964 -9.361 -25.580 1.00 58.66 322 GLN A N 1
ATOM 2518 C CA . GLN A 1 322 ? 5.060 -8.756 -26.565 1.00 58.66 322 GLN A CA 1
ATOM 2519 C C . GLN A 1 322 ? 3.701 -9.456 -26.595 1.00 58.66 322 GLN A C 1
ATOM 2521 O O . GLN A 1 322 ? 2.675 -8.792 -26.691 1.00 58.66 322 GLN A O 1
ATOM 2526 N N . THR A 1 323 ? 3.688 -10.784 -26.468 1.00 65.69 323 THR A N 1
ATOM 2527 C CA . THR A 1 323 ? 2.451 -11.558 -26.350 1.00 65.69 323 THR A CA 1
ATOM 2528 C C . THR A 1 323 ? 1.712 -11.225 -25.055 1.00 65.69 323 THR A C 1
ATOM 2530 O O . THR A 1 323 ? 0.547 -10.866 -25.123 1.00 65.69 323 THR A O 1
ATOM 2533 N N . LEU A 1 324 ? 2.390 -11.238 -23.899 1.00 55.72 324 LEU A N 1
ATOM 2534 C CA . LEU A 1 324 ? 1.786 -10.856 -22.613 1.00 55.72 324 LEU A CA 1
ATOM 2535 C C . LEU A 1 324 ? 1.242 -9.425 -22.628 1.00 55.72 324 LEU A C 1
ATOM 2537 O O . LEU A 1 324 ? 0.156 -9.191 -22.119 1.00 55.72 324 LEU A O 1
ATOM 2541 N N . GLU A 1 325 ? 1.969 -8.472 -23.209 1.00 54.62 325 GLU A N 1
ATOM 2542 C CA . GLU A 1 325 ? 1.536 -7.078 -23.303 1.00 54.62 325 GLU A CA 1
ATOM 2543 C C . GLU A 1 325 ? 0.334 -6.925 -24.245 1.00 54.62 325 GLU A C 1
ATOM 2545 O O . GLU A 1 325 ? -0.583 -6.172 -23.936 1.00 54.62 325 GLU A O 1
ATOM 2550 N N . ALA A 1 326 ? 0.300 -7.645 -25.370 1.00 61.47 326 ALA A N 1
ATOM 2551 C CA . ALA A 1 326 ? -0.812 -7.599 -26.320 1.00 61.47 326 ALA A CA 1
ATOM 2552 C C . ALA A 1 326 ? -2.074 -8.303 -25.793 1.00 61.47 326 ALA A C 1
ATOM 2554 O O . ALA A 1 326 ? -3.179 -7.780 -25.949 1.00 61.47 326 ALA A O 1
ATOM 2555 N N . ASP A 1 327 ? -1.916 -9.468 -25.162 1.00 63.41 327 ASP A N 1
ATOM 2556 C CA . ASP A 1 327 ? -2.993 -10.186 -24.476 1.00 63.41 327 ASP A CA 1
ATOM 2557 C C . ASP A 1 327 ? -3.546 -9.315 -23.349 1.00 63.41 327 ASP A C 1
ATOM 2559 O O . ASP A 1 327 ? -4.746 -9.067 -23.282 1.00 63.41 327 ASP A O 1
ATOM 2563 N N . PHE A 1 328 ? -2.656 -8.721 -22.554 1.00 58.44 328 PHE A N 1
ATOM 2564 C CA . PHE A 1 328 ? -3.048 -7.841 -21.470 1.00 58.44 328 PHE A CA 1
ATOM 2565 C C . PHE A 1 328 ? -3.687 -6.539 -21.958 1.00 58.44 328 PHE A C 1
ATOM 2567 O O . PHE A 1 32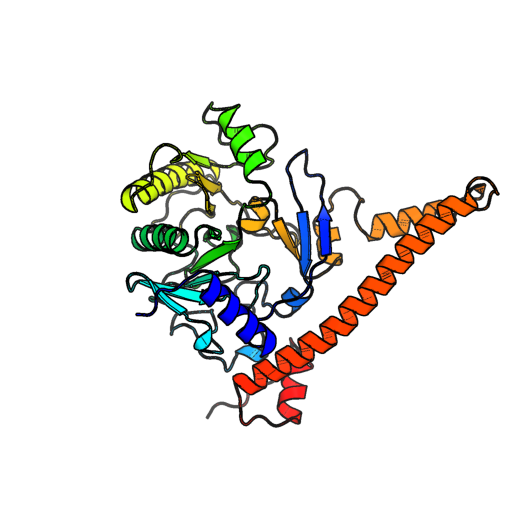8 ? -4.651 -6.086 -21.361 1.00 58.44 328 PHE A O 1
ATOM 2574 N N . ARG A 1 329 ? -3.206 -5.917 -23.041 1.00 60.06 329 ARG A N 1
ATOM 2575 C CA . ARG A 1 329 ? -3.835 -4.709 -23.599 1.00 60.06 329 ARG A CA 1
ATOM 2576 C C . ARG A 1 329 ? -5.265 -5.002 -24.040 1.00 60.06 329 ARG A C 1
ATOM 2578 O O . ARG A 1 329 ? -6.141 -4.183 -23.788 1.00 60.06 329 ARG A O 1
ATOM 2585 N N . ARG A 1 330 ? -5.509 -6.183 -24.618 1.00 67.06 330 ARG A N 1
ATOM 2586 C CA . ARG A 1 330 ? -6.867 -6.658 -24.912 1.00 67.06 330 ARG A CA 1
ATOM 2587 C C . ARG A 1 330 ? -7.681 -6.870 -23.640 1.00 67.06 330 ARG A C 1
ATOM 2589 O O . ARG A 1 330 ? -8.788 -6.350 -23.562 1.00 67.06 330 ARG A O 1
ATOM 2596 N N . ASP A 1 331 ? -7.139 -7.561 -22.639 1.00 60.47 331 ASP A N 1
ATOM 2597 C CA . ASP A 1 331 ? -7.844 -7.823 -21.375 1.00 60.47 331 ASP A CA 1
ATOM 2598 C C . ASP A 1 331 ? -8.135 -6.537 -20.593 1.00 60.47 331 ASP A C 1
ATOM 2600 O O . ASP A 1 331 ? -9.206 -6.393 -20.011 1.00 60.47 331 ASP A O 1
ATOM 2604 N N . SER A 1 332 ? -7.202 -5.588 -20.620 1.00 55.16 332 SER A N 1
ATOM 2605 C CA . SER A 1 332 ? -7.280 -4.261 -20.018 1.00 55.16 332 SER A CA 1
ATOM 2606 C C . SER A 1 332 ? -8.292 -3.380 -20.728 1.00 55.16 332 SER A C 1
ATOM 2608 O O . SER A 1 332 ? -9.046 -2.684 -20.059 1.00 55.16 332 SER A O 1
ATOM 2610 N N . GLN A 1 333 ? -8.315 -3.398 -22.062 1.00 63.59 333 GLN A N 1
ATOM 2611 C CA . GLN A 1 333 ? -9.323 -2.701 -22.851 1.00 63.59 333 GLN A CA 1
ATOM 2612 C C . GLN A 1 333 ? -10.701 -3.290 -22.545 1.00 63.59 333 GLN A C 1
ATOM 2614 O O . GLN A 1 333 ? -11.597 -2.561 -22.146 1.00 63.59 333 GLN A O 1
ATOM 2619 N N . ALA A 1 334 ? -10.842 -4.616 -22.576 1.00 67.62 334 ALA A N 1
ATOM 2620 C CA . ALA A 1 334 ? -12.086 -5.286 -22.217 1.00 67.62 334 ALA A CA 1
ATOM 2621 C C . ALA A 1 334 ? -12.501 -5.031 -20.754 1.00 67.62 334 ALA A C 1
ATOM 2623 O O . ALA A 1 334 ? -13.688 -4.901 -20.467 1.00 67.62 334 ALA A O 1
ATOM 2624 N N . ALA A 1 335 ? -11.551 -4.945 -19.818 1.00 59.62 335 ALA A N 1
ATOM 2625 C CA . ALA A 1 335 ? -11.815 -4.595 -18.424 1.00 59.62 335 ALA A CA 1
ATOM 2626 C C . ALA A 1 335 ? -12.263 -3.139 -18.281 1.00 59.62 335 ALA A C 1
ATOM 2628 O O . ALA A 1 335 ? -13.250 -2.894 -17.601 1.00 59.62 335 ALA A O 1
ATOM 2629 N N . ALA A 1 336 ? -11.603 -2.196 -18.956 1.00 63.06 336 ALA A N 1
ATOM 2630 C CA . ALA A 1 336 ? -12.003 -0.793 -18.979 1.00 63.06 336 ALA A CA 1
ATOM 2631 C C . ALA A 1 336 ? -13.391 -0.616 -19.612 1.00 63.06 336 ALA A C 1
ATOM 2633 O O . ALA A 1 336 ? -14.214 0.117 -19.077 1.00 63.06 336 ALA A O 1
ATOM 2634 N N . GLU A 1 337 ? -13.701 -1.353 -20.682 1.00 73.44 337 GLU A N 1
ATOM 2635 C CA . GLU A 1 337 ? -15.036 -1.371 -21.280 1.00 73.44 337 GLU A CA 1
ATOM 2636 C C . GLU A 1 337 ? -16.089 -1.950 -20.323 1.00 73.44 337 GLU A C 1
ATOM 2638 O O . GLU A 1 337 ? -17.183 -1.401 -20.200 1.00 73.44 337 GLU A O 1
ATOM 2643 N N . ARG A 1 338 ? -15.780 -3.055 -19.625 1.00 72.69 338 ARG A N 1
ATOM 2644 C CA . ARG A 1 338 ? -16.664 -3.621 -18.590 1.00 72.69 338 ARG A CA 1
ATOM 2645 C C . ARG A 1 338 ? -16.876 -2.634 -17.447 1.00 72.69 338 ARG A C 1
ATOM 2647 O O . ARG A 1 338 ? -18.010 -2.433 -17.037 1.00 72.69 338 ARG A O 1
ATOM 2654 N N . GLN A 1 339 ? -15.815 -1.993 -16.967 1.00 64.25 339 GLN A N 1
ATOM 2655 C CA . GLN A 1 339 ? -15.880 -0.987 -15.907 1.00 64.25 339 GLN A CA 1
ATOM 2656 C C . GLN A 1 339 ? -16.700 0.225 -16.328 1.00 64.25 339 GLN A C 1
ATOM 2658 O O . GLN A 1 339 ? -17.546 0.675 -15.562 1.00 64.25 339 GLN A O 1
ATOM 2663 N N . TYR A 1 340 ? -16.518 0.700 -17.559 1.00 69.75 340 TYR A N 1
ATOM 2664 C CA . TYR A 1 340 ? -17.324 1.782 -18.103 1.00 69.75 340 TYR A CA 1
ATOM 2665 C C . TYR A 1 340 ? -18.806 1.402 -18.127 1.00 69.75 340 TYR A C 1
ATOM 2667 O O . TYR A 1 340 ? -19.635 2.190 -17.689 1.00 69.75 340 TYR A O 1
ATOM 2675 N N . ARG A 1 341 ? -19.141 0.169 -18.531 1.00 76.06 341 ARG A N 1
ATOM 2676 C CA . ARG A 1 341 ? -20.521 -0.346 -18.500 1.00 76.06 341 ARG A CA 1
ATOM 2677 C C . ARG A 1 341 ? -21.063 -0.576 -17.084 1.00 76.06 341 ARG A C 1
ATOM 2679 O O . ARG A 1 341 ? -22.256 -0.423 -16.874 1.00 76.06 341 ARG A O 1
ATOM 2686 N N . ILE A 1 342 ? -20.227 -0.919 -16.102 1.00 69.88 342 ILE A N 1
ATOM 2687 C CA . ILE A 1 342 ? -20.653 -1.007 -14.690 1.00 69.88 342 ILE A CA 1
ATOM 2688 C C . ILE A 1 342 ? -21.055 0.379 -14.177 1.00 69.88 342 ILE A C 1
ATOM 2690 O O . ILE A 1 342 ? -22.067 0.525 -13.497 1.00 69.88 342 ILE A O 1
ATOM 2694 N N . VAL A 1 343 ? -20.272 1.399 -14.526 1.00 64.38 343 VAL A N 1
ATOM 2695 C CA . VAL A 1 343 ? -20.505 2.781 -14.099 1.00 64.38 343 VAL A CA 1
ATOM 2696 C C . VAL A 1 343 ? -21.626 3.454 -14.907 1.00 64.38 343 VAL A C 1
ATOM 2698 O O . VAL A 1 343 ? -22.382 4.252 -14.356 1.00 64.38 343 VAL A O 1
ATOM 2701 N N . ARG A 1 344 ? -21.755 3.131 -16.198 1.00 71.56 344 ARG A N 1
ATOM 2702 C CA . ARG A 1 344 ? -22.823 3.572 -17.107 1.00 71.56 344 ARG A CA 1
ATOM 2703 C C . ARG A 1 344 ? -23.486 2.374 -17.796 1.00 71.56 344 ARG A C 1
ATOM 2705 O O . ARG A 1 344 ? -23.105 2.024 -18.916 1.00 71.56 344 ARG A O 1
ATOM 2712 N N . PRO A 1 345 ? -24.481 1.748 -17.145 1.00 75.19 345 PRO A N 1
ATOM 2713 C CA . PRO A 1 345 ? -25.160 0.563 -17.676 1.00 75.19 345 PRO A CA 1
ATOM 2714 C C . PRO A 1 345 ? -25.882 0.791 -19.008 1.00 75.19 345 PRO A C 1
ATOM 2716 O O . PRO A 1 345 ? -26.124 -0.158 -19.748 1.00 75.19 345 PRO A O 1
ATOM 2719 N N . ASP A 1 346 ? -26.235 2.040 -19.302 1.00 80.56 346 ASP A N 1
ATOM 2720 C CA . ASP A 1 346 ? -26.979 2.495 -20.474 1.00 80.56 346 ASP A CA 1
ATOM 2721 C C . ASP A 1 346 ? -26.090 2.989 -21.629 1.00 80.56 346 ASP A C 1
ATOM 2723 O O . ASP A 1 346 ? -26.611 3.364 -22.680 1.00 80.56 346 ASP A O 1
ATOM 2727 N N . ALA A 1 347 ? -24.762 2.967 -21.470 1.00 79.44 347 ALA A N 1
ATOM 2728 C CA . ALA A 1 347 ? -23.841 3.427 -22.502 1.00 79.44 347 ALA A CA 1
ATOM 2729 C C . ALA A 1 347 ? -23.865 2.547 -23.762 1.00 79.44 347 ALA A C 1
ATOM 2731 O O . ALA A 1 347 ? -23.802 1.316 -23.704 1.00 79.44 347 ALA A O 1
ATOM 2732 N N . THR A 1 348 ? -23.871 3.195 -24.925 1.00 85.12 348 THR A N 1
ATOM 2733 C CA . THR A 1 348 ? -23.774 2.536 -26.228 1.00 85.12 348 THR A CA 1
ATOM 2734 C C . THR A 1 348 ? -22.370 1.979 -26.474 1.00 85.12 348 THR A C 1
ATOM 2736 O O . THR A 1 348 ? -21.366 2.476 -25.963 1.00 85.12 348 THR A O 1
ATOM 2739 N N . ASP A 1 349 ? -22.255 0.972 -27.345 1.00 82.25 349 ASP A N 1
ATOM 2740 C CA . ASP A 1 349 ? -20.953 0.401 -27.723 1.00 82.25 349 ASP A CA 1
ATOM 2741 C C . ASP A 1 349 ? -20.008 1.408 -28.398 1.00 82.25 349 ASP A C 1
ATOM 2743 O O . ASP A 1 349 ? -18.804 1.156 -28.476 1.00 82.25 349 ASP A O 1
ATOM 2747 N N . ALA A 1 350 ? -20.539 2.504 -28.946 1.00 80.31 350 ALA A N 1
ATOM 2748 C CA . ALA A 1 350 ? -19.737 3.589 -29.503 1.00 80.31 350 ALA A CA 1
ATOM 2749 C C . ALA A 1 350 ? -19.123 4.437 -28.381 1.00 80.31 350 ALA A C 1
ATOM 2751 O O . ALA A 1 350 ? -17.910 4.620 -28.371 1.00 80.31 350 ALA A O 1
ATOM 2752 N N . GLU A 1 351 ? -19.930 4.845 -27.397 1.00 72.56 351 GLU A N 1
ATOM 2753 C CA . GLU A 1 351 ? -19.475 5.602 -26.221 1.00 72.56 351 GLU A CA 1
ATOM 2754 C C . GLU A 1 351 ? -18.465 4.806 -25.391 1.00 72.56 351 GLU A C 1
ATOM 2756 O O . GLU A 1 351 ? -17.448 5.343 -24.959 1.00 72.56 351 GLU A O 1
ATOM 2761 N N . VAL A 1 352 ? -18.695 3.500 -25.224 1.00 75.06 352 VAL A N 1
ATOM 2762 C CA . VAL A 1 352 ? -17.773 2.613 -24.502 1.00 75.06 352 VAL A CA 1
ATOM 2763 C C . VAL A 1 352 ? -16.431 2.505 -25.232 1.00 75.06 352 VAL A C 1
ATOM 2765 O O . VAL A 1 352 ? -15.377 2.577 -24.603 1.00 75.06 352 VAL A O 1
ATOM 2768 N N . ARG A 1 353 ? -16.443 2.356 -26.563 1.00 74.75 353 ARG A N 1
ATOM 2769 C CA . ARG A 1 353 ? -15.206 2.293 -27.358 1.00 74.75 353 ARG A CA 1
ATOM 2770 C C . ARG A 1 353 ? -14.455 3.617 -27.352 1.00 74.75 353 ARG A C 1
ATOM 2772 O O . ARG A 1 353 ? -13.235 3.595 -27.248 1.00 74.75 353 ARG A O 1
ATOM 2779 N N . GLU A 1 354 ? -15.159 4.739 -27.444 1.00 70.81 354 GLU A N 1
ATOM 2780 C CA . GLU A 1 354 ? -14.563 6.075 -27.400 1.00 70.81 354 GLU A CA 1
ATOM 2781 C C . GLU A 1 354 ? -13.923 6.361 -26.035 1.00 70.81 354 GLU A C 1
ATOM 2783 O O . GLU A 1 354 ? -12.760 6.751 -25.977 1.00 70.81 354 GLU A O 1
ATOM 2788 N N . ALA A 1 355 ? -14.620 6.051 -24.936 1.00 63.91 355 ALA A N 1
ATOM 2789 C CA . ALA A 1 355 ? -14.119 6.250 -23.576 1.00 63.91 355 ALA A CA 1
ATOM 2790 C C . ALA A 1 355 ? -12.865 5.421 -23.243 1.00 63.91 355 ALA A C 1
ATOM 2792 O O . ALA A 1 355 ? -12.094 5.786 -22.356 1.00 63.91 355 ALA A O 1
ATOM 2793 N N . VAL A 1 356 ? -12.663 4.297 -23.935 1.00 63.56 356 VAL A N 1
ATOM 2794 C CA . VAL A 1 356 ? -11.524 3.393 -23.716 1.00 63.56 356 VAL A CA 1
ATOM 2795 C C . VAL A 1 356 ? -10.402 3.606 -24.748 1.00 63.56 356 VAL A C 1
ATOM 2797 O O . VAL A 1 356 ? -9.275 3.161 -24.526 1.00 63.56 356 VAL A O 1
ATOM 2800 N N . ALA A 1 357 ? -10.668 4.300 -25.861 1.00 57.88 357 ALA A N 1
ATOM 2801 C CA . ALA A 1 357 ? -9.711 4.487 -26.955 1.00 57.88 357 ALA A CA 1
ATOM 2802 C C . ALA A 1 357 ? -8.625 5.541 -26.682 1.00 57.88 357 ALA A C 1
ATOM 2804 O O . ALA A 1 357 ? -7.546 5.435 -27.268 1.00 57.88 357 ALA A O 1
ATOM 2805 N N . ASP A 1 358 ? -8.872 6.528 -25.816 1.00 46.66 358 ASP A N 1
ATOM 2806 C CA . ASP A 1 358 ? -7.922 7.615 -25.557 1.00 46.66 358 ASP A CA 1
ATOM 2807 C C . ASP A 1 358 ? -7.913 8.033 -24.066 1.00 46.66 358 ASP A C 1
ATOM 2809 O O . ASP A 1 358 ? -8.828 8.715 -23.600 1.00 46.66 358 ASP A O 1
ATOM 2813 N N . PRO A 1 359 ? -6.890 7.617 -23.288 1.00 39.59 359 PRO A N 1
ATOM 2814 C CA . PRO A 1 359 ? -6.754 7.955 -21.868 1.00 39.59 359 PRO A CA 1
ATOM 2815 C C . PRO A 1 359 ? -6.544 9.450 -21.570 1.00 39.59 359 PRO A C 1
ATOM 2817 O O . PRO A 1 359 ? -6.727 9.842 -20.418 1.00 39.59 359 PRO A O 1
ATOM 2820 N N . ASP A 1 360 ? -6.168 10.259 -22.570 1.00 35.84 360 ASP A N 1
ATOM 2821 C CA . ASP A 1 360 ? -5.807 11.679 -22.430 1.00 35.84 360 ASP A CA 1
ATOM 2822 C C . ASP A 1 360 ? -6.671 12.615 -23.316 1.00 35.84 360 ASP A C 1
ATOM 2824 O O . ASP A 1 360 ? -6.343 13.794 -23.488 1.00 35.84 360 ASP A O 1
ATOM 2828 N N . ALA A 1 361 ? -7.790 12.131 -23.875 1.00 32.16 361 ALA A N 1
ATOM 2829 C CA . ALA A 1 361 ? -8.620 12.914 -24.796 1.00 32.16 361 ALA A CA 1
ATOM 2830 C C . ALA A 1 361 ? -9.309 14.113 -24.103 1.00 32.16 361 ALA A C 1
ATOM 2832 O O . ALA A 1 361 ? -10.044 13.931 -23.128 1.00 32.16 361 ALA A O 1
ATOM 2833 N N . PRO A 1 362 ? -9.173 15.346 -24.625 1.00 27.84 362 PRO A N 1
ATOM 2834 C CA . PRO A 1 362 ? -9.757 16.564 -24.060 1.00 27.84 362 PRO A CA 1
ATOM 2835 C C . PRO A 1 362 ? -11.202 16.807 -24.537 1.00 27.84 362 PRO A C 1
ATOM 2837 O O . PRO A 1 362 ? -11.550 17.911 -24.956 1.00 27.84 362 PRO A O 1
ATOM 2840 N N . ILE A 1 363 ? -12.060 15.789 -24.501 1.00 30.77 363 ILE A N 1
ATOM 2841 C CA . ILE A 1 363 ? -13.497 15.949 -24.770 1.00 30.77 363 ILE A CA 1
ATOM 2842 C C . ILE A 1 363 ? -14.211 15.956 -23.409 1.00 30.77 363 ILE A C 1
ATOM 2844 O O . ILE A 1 363 ? -13.732 15.343 -22.467 1.00 30.77 363 ILE A O 1
ATOM 2848 N N . PHE A 1 364 ? -15.322 16.688 -23.280 1.00 38.94 364 PHE A N 1
ATOM 2849 C CA . PHE A 1 364 ? -16.166 16.835 -22.072 1.00 38.94 364 PHE A CA 1
ATOM 2850 C C . PHE A 1 364 ? -15.947 18.075 -21.177 1.00 38.94 364 PHE A C 1
ATOM 2852 O O . PHE A 1 364 ? -16.188 18.044 -19.974 1.00 38.94 364 PHE A O 1
ATOM 2859 N N . GLN A 1 365 ? -15.681 19.235 -21.793 1.00 27.12 365 GLN A N 1
ATOM 2860 C CA . GLN A 1 365 ? -16.247 20.511 -21.305 1.00 27.12 365 GLN A CA 1
ATOM 2861 C C . GLN A 1 365 ? -17.746 20.677 -21.640 1.00 27.12 365 GLN A C 1
ATOM 2863 O O . GLN A 1 365 ? -18.359 21.667 -21.255 1.00 27.12 365 GLN A O 1
ATOM 2868 N N . GLN A 1 366 ? -18.361 19.735 -22.360 1.00 26.91 366 GLN A N 1
ATOM 2869 C CA . GLN A 1 366 ? -19.732 19.864 -22.855 1.00 26.91 366 GLN A CA 1
ATOM 2870 C C . GLN A 1 366 ? -20.568 18.637 -22.498 1.00 26.91 366 GLN A C 1
ATOM 2872 O O . GLN A 1 366 ? -20.702 17.721 -23.296 1.00 26.91 366 GLN A O 1
ATOM 2877 N N . ALA A 1 367 ? -21.108 18.635 -21.283 1.00 24.25 367 ALA A N 1
ATOM 2878 C CA . ALA A 1 367 ? -22.398 18.032 -20.937 1.00 24.25 367 ALA A CA 1
ATOM 2879 C C . ALA A 1 367 ? -22.701 18.375 -19.471 1.00 24.25 367 ALA A C 1
ATOM 2881 O O . ALA A 1 367 ? -22.658 17.526 -18.586 1.00 24.25 367 ALA A O 1
ATOM 2882 N N . VAL A 1 368 ? -22.931 19.664 -19.217 1.00 24.84 368 VAL A N 1
ATOM 2883 C CA . VAL A 1 368 ? -23.573 20.147 -17.993 1.00 24.84 368 VAL A CA 1
ATOM 2884 C C . VAL A 1 368 ? -24.987 20.527 -18.391 1.00 24.84 368 VAL A C 1
ATOM 2886 O O . VAL A 1 368 ? -25.150 21.514 -19.103 1.00 24.84 368 VAL A O 1
ATOM 2889 N N . TRP A 1 369 ? -25.959 19.738 -17.944 1.00 27.89 369 TRP A N 1
ATOM 2890 C CA . TRP A 1 369 ? -27.281 20.198 -17.528 1.00 27.89 369 TRP A CA 1
ATOM 2891 C C . TRP A 1 369 ? -27.737 19.321 -16.371 1.00 27.89 369 TRP A C 1
ATOM 2893 O O . TRP A 1 369 ? -27.627 18.081 -16.509 1.00 27.89 369 TRP A O 1
#

Secondary structure (DSSP, 8-state):
-----HHHHHHHHHHHHHTTSSB----EEEEEEETTEEEEEEE-GGGGGS--STT---GGGTTSPBSSTT---B-S-GGGEEEEETTTEEEEE-SB-SSSS-EEEEBSSTT-BTTSPP-HHHHHHHHHHHHH-TTEEEEEEESGGGT-S-SB-EEEEEESS-TTHHHHHHHHHH--S--S--TT-SS--EEEE-TTSPPPHHHHHHHHHHHHHHHHHHTT----SSSPPPEEEEEETTEEEEEE-S-SEETTEE--HHHHTTEEEESSHHHHHHH-TTS-SHHHHHHHHHHHHTSGGGGSTTTHHHHHHHHHHHHHHHHHHHHHHHHHHHHHHHHHHHHHHHH-TT--HHHHHHHHH-TT----S----

InterPro domains:
  IPR009163 Ap4A phosphorylase 1/2 [PTHR38420] (7-278)
  IPR010989 SNARE [SSF47661] (289-367)
  IPR019200 ATP adenylyltransferase, C-terminal [PF09830] (184-280)
  IPR036265 HIT-like superfamily [SSF54197] (40-161)
  IPR043171 Ap4A phosphorylase 1/2-like [G3DSA:3.30.428.70] (4-298)
  IPR045759 Ap4A phosphorylase 1/2, N-terminal domain [PF19327] (72-161)

Radius of gyration: 22.72 Å; chains: 1; bounding box: 63×44×59 Å

Foldseek 3Di:
DPQQAPVNLLVLLVVCVVLLQAQEDDWDWDWDDDVQFTAIEIAALSCVQPQQAEVRDFLLQPLADALDPLWPHGDLDCSQFPAADPLFWTWGFDRHQHARTKTKTFTNPQNQWLQAADDLSNLSCQLVVCVRPVQKKKKGWHDQLQQDRTTGHIIMIHGDDQRRVVVVVVQCVVPVPQPLDTPSQPAGKHKDAQLVHDDDSVRVVVSRVVVQVVLCVVQVHDDDNRGGQGWMWIDHNRMTMIGGGPGQDDQLQGDHNSSSSRYHYHSDLVSVVSVDDPQPGLVSLVVVLVVCVPDPCCPPPVRVVVSVVSVVVNVVVVVVVVVVSVVVLVVSLVSSLSSSCSSPVPDDPVRSCVSSVDRDDPPPPDDDD

Organism: Leptosphaeria maculans (strain JN3 / isolate v23.1.3 / race Av1-4-5-6-7-8) (NCBI:txid985895)

Sequence (369 aa):
MDILTEEILIERFDQLVSEGVIIYGPHDTIPIEARGYPLTLRICPALATKPHTIGASNPAFHHARKWGPGSDLFCPDERLILTTLNGTHDLALNLFCVKRPQLLLPTTNSWKRQHEALDMDDMAVILETMRLFPSIYMLYNCGEDGGCSRVHKHLQGLPGPPHAFNHIVNSLTQNPRNSSFSPGIPFAILSHDFSSSSPSPHLLYTAYTALLARASALLNRPWDPVVAPPHNVVVWRGWLFVVPRRRGSLRGASANAGGMMGEVWVHGREAVEIWGEDGRGYRALVTRVKNIKSKPESGSPRNAPQVGKVDRRLKATINRYQTLEADFRRDSQAAAERQYRIVRPDATDAEVREAVADPDAPIFQQAVW

pLDDT: mean 83.46, std 16.13, range [24.25, 98.81]